Protein AF-A0A4V2XAL0-F1 (afdb_monomer)

Solvent-accessible surface area (backbone atoms only — not comparable to full-atom values): 12072 Å² total; per-residue (Å²): 134,87,76,92,79,89,78,90,81,85,86,88,78,96,70,95,72,74,94,68,74,71,73,75,77,76,73,76,79,73,50,72,45,81,43,85,42,60,54,95,39,36,59,28,39,38,36,44,35,44,43,84,47,49,77,47,65,79,61,52,47,82,42,78,79,51,87,41,35,36,38,34,32,76,30,61,54,70,37,79,38,47,40,36,39,29,42,93,80,74,76,50,76,47,80,45,78,47,78,36,70,56,93,66,85,51,58,59,29,54,55,45,64,51,75,32,38,85,93,54,80,52,68,70,35,44,48,49,70,64,86,70,45,34,21,33,32,21,65,35,72,66,98,42,59,78,75,47,73,71,39,50,58,49,68,51,95,60,73,45,64,36,19,34,38,26,28,35,66,90,71,65,31,39,35,80,52,70,39,27,74,23,46,35,43,74,38,72,86,82,42,85,81,83,78,82,77,84,128

Radius of gyration: 31.73 Å; Cα contacts (8 Å, |Δi|>4): 405; chains: 1; bounding box: 60×57×117 Å

Sequence (199 aa):
MKNYFSLRALLLSVGVFCAGLAPPLKAAPLAIRARLTCFEGNVSIELVIQSRNKIKVDKGSLVTQDDSSFIVRNISASQLITITEITETDTLTSQFTVPVIDPLPITPPIVSSSAICAGSQPAALIALVGQDQTVDWYDSPTKGRMLAAGQLTYIPPKAGRYYAEARNQTLGCLGKSQRSEAVVTINRTLCPIVTIKRR

InterPro domains:
  IPR044023 Ig-like domain CHU_C associated [PF19081] (105-187)

Organism: NCBI:txid2070510

pLDDT: mean 76.67, std 18.5, range [29.06, 96.81]

Structure (mmCIF, N/CA/C/O backbone):
data_AF-A0A4V2XAL0-F1
#
_entry.id   AF-A0A4V2XAL0-F1
#
loop_
_atom_site.group_PDB
_atom_site.id
_atom_site.type_symbol
_atom_site.label_atom_id
_atom_site.label_alt_id
_atom_site.label_comp_id
_atom_site.label_asym_id
_atom_site.label_entity_id
_atom_site.label_seq_id
_atom_site.pdbx_PDB_ins_code
_atom_site.Cartn_x
_atom_site.Cartn_y
_atom_site.Cartn_z
_atom_site.occupancy
_atom_site.B_iso_or_equiv
_atom_site.auth_seq_id
_atom_site.auth_comp_id
_atom_site.auth_asym_id
_atom_site.auth_atom_id
_atom_site.pdbx_PDB_model_num
ATOM 1 N N . MET A 1 1 ? -20.241 -47.118 37.799 1.00 37.12 1 MET A N 1
ATOM 2 C CA . MET A 1 1 ? -19.571 -46.470 38.949 1.00 37.12 1 MET A CA 1
ATOM 3 C C . MET A 1 1 ? -20.220 -45.102 39.096 1.00 37.12 1 MET A C 1
ATOM 5 O O . MET A 1 1 ? -20.068 -44.297 38.195 1.00 37.12 1 MET A O 1
ATOM 9 N N . LYS A 1 2 ? -21.294 -45.028 39.894 1.00 33.00 2 LYS A N 1
ATOM 10 C CA . LYS A 1 2 ? -21.321 -44.493 41.277 1.00 33.00 2 LYS A CA 1
ATOM 11 C C . LYS A 1 2 ? -20.944 -43.001 41.290 1.00 33.00 2 LYS A C 1
ATOM 13 O O . LYS A 1 2 ? -19.849 -42.685 40.866 1.00 33.00 2 LYS A O 1
ATOM 18 N N . ASN A 1 3 ? -21.723 -42.045 41.780 1.00 29.06 3 ASN A N 1
ATOM 19 C CA . ASN A 1 3 ? -22.960 -42.056 42.553 1.00 29.06 3 ASN A CA 1
ATOM 20 C C . ASN A 1 3 ? -23.541 -40.632 42.502 1.00 29.06 3 ASN A C 1
ATOM 22 O O . ASN A 1 3 ? -22.793 -39.659 42.579 1.00 29.06 3 ASN A O 1
ATOM 26 N N . TYR A 1 4 ? -24.868 -40.529 42.458 1.00 34.28 4 TYR A N 1
ATOM 27 C CA . TYR A 1 4 ? -25.596 -39.369 42.967 1.00 34.28 4 TYR A CA 1
ATOM 28 C C . TYR A 1 4 ? -25.320 -39.237 44.471 1.00 34.28 4 TYR A C 1
ATOM 30 O O . TYR A 1 4 ? -25.447 -40.224 45.193 1.00 34.28 4 TYR A O 1
ATOM 38 N N . PHE A 1 5 ? -25.000 -38.037 44.954 1.00 32.75 5 PHE A N 1
ATOM 39 C CA . PHE A 1 5 ? -25.117 -37.712 46.375 1.00 32.75 5 PHE A CA 1
ATOM 40 C C . PHE A 1 5 ? -25.830 -36.371 46.538 1.00 32.75 5 PHE A C 1
ATOM 42 O O . PHE A 1 5 ? -25.265 -35.293 46.381 1.00 32.75 5 PHE A O 1
ATOM 49 N N . SER A 1 6 ? -27.124 -36.492 46.824 1.00 41.06 6 SER A N 1
ATOM 50 C CA . SER A 1 6 ? -27.949 -35.476 47.464 1.00 41.06 6 SER A CA 1
ATOM 51 C C . SER A 1 6 ? -27.515 -35.350 48.922 1.00 41.06 6 SER A C 1
ATOM 53 O O . SER A 1 6 ? -27.505 -36.358 49.625 1.00 41.06 6 SER A O 1
ATOM 55 N N . LEU A 1 7 ? -27.267 -34.132 49.403 1.00 29.70 7 LEU A N 1
ATOM 56 C CA . LEU A 1 7 ? -27.331 -33.834 50.832 1.00 29.70 7 LEU A CA 1
ATOM 57 C C . LEU A 1 7 ? -28.043 -32.490 51.051 1.00 29.70 7 LEU A C 1
ATOM 59 O O . LEU A 1 7 ? -27.481 -31.419 50.842 1.00 29.70 7 LEU A O 1
ATOM 63 N N . ARG A 1 8 ? -29.304 -32.568 51.492 1.00 39.66 8 ARG A N 1
ATOM 64 C CA . ARG A 1 8 ? -29.938 -31.525 52.305 1.00 39.66 8 ARG A CA 1
ATOM 65 C C . ARG A 1 8 ? -29.448 -31.721 53.740 1.00 39.66 8 ARG A C 1
ATOM 67 O O . ARG A 1 8 ? -29.663 -32.793 54.298 1.00 39.66 8 ARG A O 1
ATOM 74 N N . ALA A 1 9 ? -28.851 -30.692 54.333 1.00 33.69 9 ALA A N 1
ATOM 75 C CA . ALA A 1 9 ? -28.655 -30.590 55.775 1.00 33.69 9 ALA A CA 1
ATOM 76 C C . ALA A 1 9 ? -29.457 -29.391 56.303 1.00 33.69 9 ALA A C 1
ATOM 78 O O . ALA A 1 9 ? -29.474 -28.317 55.701 1.00 33.69 9 ALA A O 1
ATOM 79 N N . LEU A 1 10 ? -30.184 -29.649 57.386 1.00 34.25 10 LEU A N 1
ATOM 80 C CA . LEU A 1 10 ? -31.155 -28.795 58.058 1.00 34.25 10 LEU A CA 1
ATOM 81 C C . LEU A 1 10 ? -30.461 -27.784 59.000 1.00 34.25 10 LEU A C 1
ATOM 83 O O . LEU A 1 10 ? -29.619 -28.178 59.793 1.00 34.25 10 LEU A O 1
ATOM 87 N N . LEU A 1 11 ? -30.886 -26.520 58.902 1.00 34.50 11 LEU A N 1
ATOM 88 C CA . LEU A 1 11 ? -31.167 -25.507 59.941 1.00 34.50 11 LEU A CA 1
ATOM 89 C C . LEU A 1 11 ? -30.271 -25.284 61.195 1.00 34.50 11 LEU A C 1
ATOM 91 O O . LEU A 1 11 ? -30.077 -26.160 62.026 1.00 34.50 11 LEU A O 1
ATOM 95 N N . LEU A 1 12 ? -30.027 -23.974 61.399 1.00 32.75 12 LEU A N 1
ATOM 96 C CA . LEU A 1 12 ? -29.939 -23.185 62.648 1.00 32.75 12 LEU A CA 1
ATOM 97 C C . LEU A 1 12 ? -28.614 -23.139 63.432 1.00 32.75 12 LEU A C 1
ATOM 99 O O . LEU A 1 12 ? -28.374 -23.911 64.352 1.00 32.75 12 LEU A O 1
ATOM 103 N N . SER A 1 13 ? -27.875 -22.045 63.224 1.00 35.59 13 SER A N 1
ATOM 104 C CA . SER A 1 13 ? -27.234 -21.318 64.326 1.00 35.59 13 SER A CA 1
ATOM 105 C C . SER A 1 13 ? -27.263 -19.819 64.034 1.00 35.59 13 SER A C 1
ATOM 107 O O . SER A 1 13 ? -26.730 -19.359 63.024 1.00 35.59 13 SER A O 1
ATOM 109 N N . VAL A 1 14 ? -27.920 -19.069 64.915 1.00 43.19 14 VAL A N 1
ATOM 110 C CA . VAL A 1 14 ? -27.938 -17.606 64.939 1.00 43.19 14 VAL A CA 1
ATOM 111 C C . VAL A 1 14 ? -26.504 -17.112 65.121 1.00 43.19 14 VAL A C 1
ATOM 113 O O . VAL A 1 14 ? -25.902 -17.317 66.170 1.00 43.19 14 VAL A O 1
ATOM 116 N N . GLY A 1 15 ? -25.962 -16.478 64.086 1.00 36.59 15 GLY A N 1
ATOM 117 C CA . GLY A 1 15 ? -24.674 -15.798 64.109 1.00 36.59 15 GLY A CA 1
ATOM 118 C C . GLY A 1 15 ? -24.823 -14.459 63.409 1.00 36.59 15 GLY A C 1
ATOM 119 O O . GLY A 1 15 ? -24.798 -14.382 62.186 1.00 36.59 15 GLY A O 1
ATOM 120 N N . VAL A 1 16 ? -25.026 -13.403 64.193 1.00 45.78 16 VAL A N 1
ATOM 121 C CA . VAL A 1 16 ? -24.875 -12.022 63.734 1.00 45.78 16 VAL A CA 1
ATOM 122 C C . VAL A 1 16 ? -23.411 -11.843 63.351 1.00 45.78 16 VAL A C 1
ATOM 124 O O 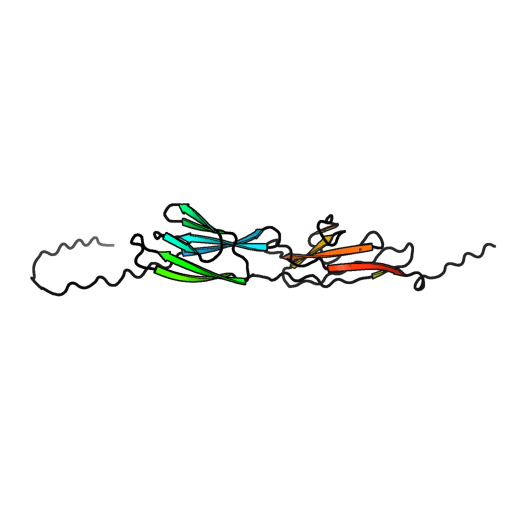. VAL A 1 16 ? -22.563 -11.804 64.233 1.00 45.78 16 VAL A O 1
ATOM 127 N N . PHE A 1 17 ? -23.102 -11.749 62.060 1.00 35.81 17 PHE A N 1
ATOM 128 C CA . PHE A 1 17 ? -21.806 -11.262 61.598 1.00 35.81 17 PHE A CA 1
ATOM 129 C C . PHE A 1 17 ? -21.966 -10.552 60.255 1.00 35.81 17 PHE A C 1
ATOM 131 O O . PHE A 1 17 ? -22.363 -11.156 59.267 1.00 35.81 17 PHE A O 1
ATOM 138 N N . CYS A 1 18 ? -21.675 -9.251 60.306 1.00 30.12 18 CYS A N 1
ATOM 139 C CA . CYS A 1 18 ? -21.386 -8.292 59.246 1.00 30.12 18 CYS A CA 1
ATOM 140 C C . CYS A 1 18 ? -22.158 -8.381 57.921 1.00 30.12 18 CYS A C 1
ATOM 142 O O . CYS A 1 18 ? -22.062 -9.340 57.163 1.00 30.12 18 CYS A O 1
ATOM 144 N N . ALA A 1 19 ? -22.754 -7.241 57.559 1.00 39.06 19 ALA A N 1
ATOM 145 C CA . ALA A 1 19 ? -22.875 -6.797 56.177 1.00 39.06 19 ALA A CA 1
ATOM 146 C C . ALA A 1 19 ? -21.482 -6.808 55.513 1.00 39.06 19 ALA A C 1
ATOM 148 O O . ALA A 1 19 ? -20.771 -5.807 55.467 1.00 39.06 19 ALA A O 1
ATOM 149 N N . GLY A 1 20 ? -21.055 -7.987 55.068 1.00 34.25 20 GLY A N 1
ATOM 150 C CA . GLY A 1 20 ? -19.927 -8.168 54.184 1.00 34.25 20 GLY A CA 1
ATOM 151 C C . GLY A 1 20 ? -20.373 -7.670 52.829 1.00 34.25 20 GLY A C 1
ATOM 152 O O . GLY A 1 20 ? -21.129 -8.349 52.137 1.00 34.25 20 GLY A O 1
ATOM 153 N N . LEU A 1 21 ? -19.936 -6.458 52.491 1.00 36.69 21 LEU A N 1
ATOM 154 C CA . LEU A 1 21 ? -19.812 -5.997 51.118 1.00 36.69 21 LEU A CA 1
ATOM 155 C C . LEU A 1 21 ? -19.389 -7.196 50.271 1.00 36.69 21 LEU A C 1
ATOM 157 O O . LEU A 1 21 ? -18.290 -7.726 50.460 1.00 36.69 21 LEU A O 1
ATOM 161 N N . ALA A 1 22 ? -20.279 -7.657 49.390 1.00 37.25 22 ALA A N 1
ATOM 162 C CA . ALA A 1 22 ? -19.873 -8.582 48.351 1.00 37.25 22 ALA A CA 1
ATOM 163 C C . ALA A 1 22 ? -18.625 -7.959 47.706 1.00 37.25 22 ALA A C 1
ATOM 165 O O . ALA A 1 22 ? -18.673 -6.771 47.359 1.00 37.25 22 ALA A O 1
ATOM 166 N N . PRO A 1 23 ? -17.494 -8.686 47.619 1.00 41.97 23 PRO A N 1
ATOM 167 C CA . PRO A 1 23 ? -16.333 -8.167 46.915 1.00 41.97 23 PRO A CA 1
ATOM 168 C C . PRO A 1 23 ? -16.821 -7.709 45.538 1.00 41.97 23 PRO A C 1
ATOM 170 O O . PRO A 1 23 ? -17.654 -8.415 44.954 1.00 41.97 23 PRO A O 1
ATOM 173 N N . PRO A 1 24 ? -16.391 -6.530 45.043 1.00 44.78 24 PRO A N 1
ATOM 174 C CA . PRO A 1 24 ? -16.861 -6.032 43.760 1.00 44.78 24 PRO A CA 1
ATOM 175 C C . PRO A 1 24 ? -16.675 -7.164 42.761 1.00 44.78 24 PRO A C 1
ATOM 177 O O . PRO A 1 24 ? -15.571 -7.709 42.667 1.00 44.78 24 PRO A O 1
ATOM 180 N N . LEU A 1 25 ? -17.780 -7.578 42.123 1.00 37.75 25 LEU A N 1
ATOM 181 C CA . LEU A 1 25 ? -17.780 -8.559 41.045 1.00 37.75 25 LEU A CA 1
ATOM 182 C C . LEU A 1 25 ? -16.584 -8.220 40.172 1.00 37.75 25 LEU A C 1
ATOM 184 O O . LEU A 1 25 ? -16.568 -7.170 39.532 1.00 37.75 25 LEU A O 1
ATOM 188 N N . LYS A 1 26 ? -15.544 -9.053 40.241 1.00 38.94 26 LYS A N 1
ATOM 189 C CA . LYS A 1 26 ? -14.340 -8.858 39.451 1.00 38.94 26 LYS A CA 1
ATOM 190 C C . LYS A 1 26 ? -14.824 -8.862 38.010 1.00 38.94 26 LYS A C 1
ATOM 192 O O . LYS A 1 26 ? -15.289 -9.901 37.542 1.00 38.94 26 LYS A O 1
ATOM 197 N N . ALA A 1 27 ? -14.838 -7.681 37.389 1.00 46.25 27 ALA A N 1
ATOM 198 C CA . ALA A 1 27 ? -15.409 -7.487 36.068 1.00 46.25 27 ALA A CA 1
ATOM 199 C C . ALA A 1 27 ? -14.804 -8.543 35.142 1.00 46.25 27 ALA A C 1
ATOM 201 O O . ALA A 1 27 ? -13.582 -8.724 35.113 1.00 46.25 27 ALA A O 1
ATOM 202 N N . ALA A 1 28 ? -15.666 -9.312 34.473 1.00 49.06 28 ALA A N 1
ATOM 203 C CA . ALA A 1 28 ? -15.207 -10.264 33.476 1.00 49.06 28 ALA A CA 1
ATOM 204 C C . ALA A 1 28 ? -14.368 -9.489 32.447 1.00 49.06 28 ALA A C 1
ATOM 206 O O . ALA A 1 28 ? -14.765 -8.385 32.072 1.00 49.06 28 ALA A O 1
ATOM 207 N N . PRO A 1 29 ? -13.202 -10.007 32.025 1.00 55.34 29 PRO A N 1
ATOM 208 C CA . PRO A 1 29 ? -12.373 -9.293 31.069 1.00 55.34 29 PRO A CA 1
ATOM 209 C C . PRO A 1 29 ? -13.173 -9.070 29.783 1.00 55.34 29 PRO A C 1
ATOM 211 O O . PRO A 1 29 ? -13.751 -10.016 29.244 1.00 55.34 29 PRO A O 1
ATOM 214 N N . LEU A 1 30 ? -13.214 -7.821 29.311 1.00 67.94 30 LEU A N 1
ATOM 215 C CA . LEU A 1 30 ? -13.811 -7.465 28.027 1.00 67.94 30 LEU A CA 1
ATOM 216 C C . LEU A 1 30 ? -13.231 -8.359 26.928 1.00 67.94 30 LEU A C 1
ATOM 218 O O . LEU A 1 30 ? -12.013 -8.404 26.732 1.00 67.94 30 LEU A O 1
ATOM 222 N N . ALA A 1 31 ? -14.095 -9.053 26.190 1.00 77.00 31 ALA A N 1
ATOM 223 C CA . ALA A 1 31 ? -13.663 -9.785 25.011 1.00 77.00 31 ALA A CA 1
ATOM 224 C C . ALA A 1 31 ? -13.565 -8.796 23.844 1.00 77.00 31 ALA A C 1
ATOM 226 O O . ALA A 1 31 ? -14.576 -8.339 23.308 1.00 77.00 31 ALA A O 1
ATOM 227 N N . ILE A 1 32 ? -12.331 -8.443 23.481 1.00 80.38 32 ILE A N 1
ATOM 228 C CA . ILE A 1 32 ? -12.025 -7.521 22.385 1.00 80.38 32 ILE A CA 1
ATOM 229 C C . ILE A 1 32 ? -11.361 -8.316 21.267 1.00 80.38 32 ILE A C 1
ATOM 231 O O . ILE A 1 32 ? -10.324 -8.949 21.465 1.00 80.38 32 ILE A O 1
ATOM 235 N N . ARG A 1 33 ? -11.941 -8.260 20.070 1.00 80.06 33 ARG A N 1
ATOM 236 C CA . ARG A 1 33 ? -11.357 -8.833 18.859 1.00 80.06 33 ARG A CA 1
ATOM 237 C C . ARG A 1 33 ? -11.090 -7.729 17.850 1.00 80.06 33 ARG A C 1
ATOM 239 O O . ARG A 1 33 ? -12.001 -7.000 17.482 1.00 80.06 33 ARG A O 1
ATOM 246 N N . ALA A 1 34 ? -9.860 -7.652 17.358 1.00 76.19 34 ALA A N 1
ATOM 247 C CA . ALA A 1 34 ? -9.495 -6.731 16.291 1.00 76.19 34 ALA A CA 1
ATOM 248 C C . ALA A 1 34 ? -9.556 -7.415 14.921 1.00 76.19 34 ALA A C 1
ATOM 250 O O . ALA A 1 34 ? -9.159 -8.574 14.764 1.00 76.19 34 ALA A O 1
ATOM 251 N N . ARG A 1 35 ? -10.031 -6.678 13.920 1.00 76.06 35 ARG A N 1
ATOM 252 C CA . ARG A 1 35 ? -9.896 -6.997 12.501 1.00 76.06 35 ARG A CA 1
ATOM 253 C C . ARG A 1 35 ? -9.191 -5.840 11.811 1.00 76.06 35 ARG A C 1
ATOM 255 O O . ARG A 1 35 ? -9.572 -4.686 11.979 1.00 76.06 35 ARG A O 1
ATOM 262 N N . LEU A 1 36 ? -8.160 -6.162 11.043 1.00 73.75 36 LEU A N 1
ATOM 263 C CA . LEU A 1 36 ? -7.463 -5.202 10.195 1.00 73.75 36 LEU A CA 1
ATOM 264 C C . LEU A 1 36 ? -8.148 -5.175 8.831 1.00 73.75 36 LEU A C 1
ATOM 266 O O . LEU A 1 36 ? -8.420 -6.224 8.249 1.00 73.75 36 LEU A O 1
ATOM 270 N N . THR A 1 37 ? -8.424 -3.979 8.331 1.00 71.75 37 THR A N 1
ATOM 271 C CA . THR A 1 37 ? -9.008 -3.749 7.008 1.00 71.75 37 THR A CA 1
ATOM 272 C C . THR A 1 37 ? -8.244 -2.645 6.292 1.00 71.75 37 THR A C 1
ATOM 274 O O . THR A 1 37 ? -7.655 -1.775 6.927 1.00 71.75 37 THR A O 1
ATOM 277 N N . CYS A 1 38 ? -8.237 -2.678 4.964 1.00 69.94 38 CYS A N 1
ATOM 278 C CA . CYS A 1 38 ? -7.670 -1.614 4.143 1.00 69.94 38 CYS A CA 1
ATOM 279 C C . CYS A 1 38 ? -8.810 -0.790 3.556 1.00 69.94 38 CYS A C 1
ATOM 281 O O . CYS A 1 38 ? -9.622 -1.322 2.801 1.00 69.94 38 CYS A O 1
ATOM 283 N N . PHE A 1 39 ? -8.860 0.500 3.874 1.00 65.44 39 PHE A N 1
ATOM 284 C CA . PHE A 1 39 ? -9.819 1.436 3.300 1.00 65.44 39 PHE A CA 1
ATOM 285 C C . PHE A 1 39 ? -9.064 2.628 2.710 1.00 65.44 39 PHE A C 1
ATOM 287 O O . PHE A 1 39 ? -8.340 3.318 3.422 1.00 65.44 39 PHE A O 1
ATOM 294 N N . GLU A 1 40 ? -9.180 2.833 1.395 1.00 61.22 40 GLU A N 1
ATOM 295 C CA . GLU A 1 40 ? -8.522 3.935 0.665 1.00 61.22 40 GLU A C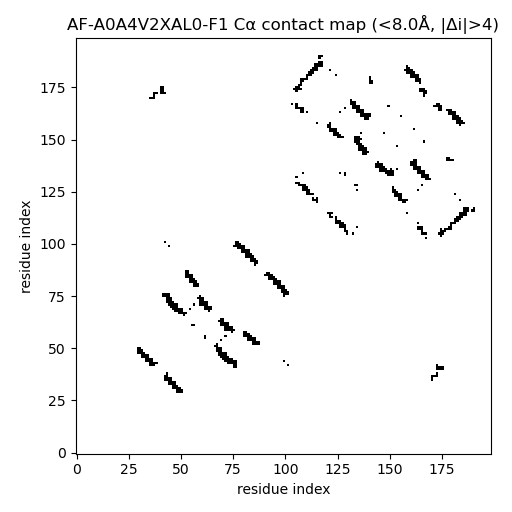A 1
ATOM 296 C C . GLU A 1 40 ? -6.999 4.047 0.903 1.00 61.22 40 GLU A C 1
ATOM 298 O O . GLU A 1 40 ? -6.461 5.137 1.078 1.00 61.22 40 GLU A O 1
ATOM 303 N N . GLY A 1 41 ? -6.283 2.917 0.958 1.00 59.25 41 GLY A N 1
ATOM 304 C CA . GLY A 1 41 ? -4.833 2.919 1.226 1.00 59.25 41 GLY A CA 1
ATOM 305 C C . GLY A 1 41 ? -4.465 3.206 2.688 1.00 59.25 41 GLY A C 1
ATOM 306 O O . GLY A 1 41 ? -3.296 3.370 3.024 1.00 59.25 41 GLY A O 1
ATOM 307 N N . ASN A 1 42 ? -5.450 3.241 3.588 1.00 61.31 42 ASN A N 1
ATOM 308 C CA . ASN A 1 42 ? -5.233 3.313 5.024 1.00 61.31 42 ASN A CA 1
ATOM 309 C C . ASN A 1 42 ? -5.589 1.978 5.678 1.00 61.31 42 ASN A C 1
ATOM 311 O O . ASN A 1 42 ? -6.661 1.422 5.438 1.00 61.31 42 ASN A O 1
ATOM 315 N N . VAL A 1 43 ? -4.715 1.495 6.56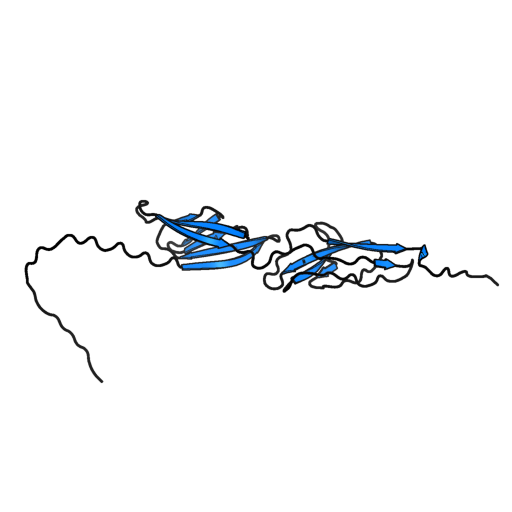0 1.00 69.00 43 VAL A N 1
ATOM 316 C CA . VAL A 1 43 ? -5.082 0.444 7.510 1.00 69.00 43 VAL A CA 1
ATOM 317 C C . VAL A 1 43 ? -6.114 1.040 8.471 1.00 69.00 43 VAL A C 1
ATOM 319 O O . VAL A 1 43 ? -5.809 1.964 9.229 1.00 69.00 43 VAL A O 1
ATOM 322 N N . SER A 1 44 ? -7.342 0.534 8.405 1.00 71.88 44 SER A N 1
ATOM 323 C CA . SER A 1 44 ? -8.411 0.801 9.357 1.00 71.88 44 SER A CA 1
ATOM 324 C C . SER A 1 44 ? -8.633 -0.432 10.220 1.00 71.88 44 SER A C 1
ATOM 326 O O . SER A 1 44 ? -8.717 -1.554 9.714 1.00 71.88 44 SER A O 1
ATOM 328 N N . ILE A 1 45 ? -8.722 -0.236 11.531 1.00 74.56 45 ILE A N 1
ATOM 329 C CA . ILE A 1 45 ? -9.055 -1.319 12.455 1.00 74.56 45 ILE A CA 1
ATOM 330 C C . ILE A 1 45 ? -10.546 -1.272 12.769 1.00 74.56 45 ILE A C 1
ATOM 332 O O . ILE A 1 45 ? -11.100 -0.214 13.064 1.00 74.56 45 ILE A O 1
ATOM 336 N N . GLU A 1 46 ? -11.169 -2.444 12.716 1.00 79.75 46 GLU A N 1
ATOM 337 C CA . GLU A 1 46 ? -12.488 -2.702 13.269 1.00 79.75 46 GLU A CA 1
ATOM 338 C C . GLU A 1 46 ? -12.317 -3.490 14.572 1.00 79.75 46 GLU A C 1
ATOM 340 O O . GLU A 1 46 ? -11.773 -4.598 14.576 1.00 79.75 46 GLU A O 1
ATOM 345 N N . LEU A 1 47 ? -12.747 -2.915 15.694 1.00 85.06 47 LEU A N 1
ATOM 346 C CA . LEU A 1 47 ? -12.772 -3.609 16.981 1.00 85.06 47 LEU A CA 1
ATOM 347 C C . LEU A 1 47 ? -14.180 -4.119 17.248 1.00 85.06 47 LEU A C 1
ATOM 349 O O . LEU A 1 47 ? -15.115 -3.329 17.271 1.00 85.06 47 LEU A O 1
ATOM 353 N N . VAL A 1 48 ? -14.317 -5.417 17.492 1.00 86.69 48 VAL A N 1
ATOM 354 C CA . VAL A 1 48 ? -15.542 -6.030 18.005 1.00 86.69 48 VAL A CA 1
ATOM 355 C C . VAL A 1 48 ? -15.362 -6.225 19.502 1.00 86.69 48 VAL A C 1
ATOM 357 O O . VAL A 1 48 ? -14.474 -6.962 19.936 1.00 86.69 48 VAL A O 1
ATOM 360 N N . ILE A 1 49 ? -16.189 -5.545 20.282 1.00 86.81 49 ILE A N 1
ATOM 361 C CA . ILE A 1 49 ? -16.183 -5.564 21.740 1.00 86.81 49 ILE A CA 1
ATOM 362 C C . ILE A 1 49 ? -17.448 -6.285 22.188 1.00 86.81 49 ILE A C 1
ATOM 364 O O . ILE A 1 49 ? -18.545 -5.937 21.751 1.00 86.81 49 ILE A O 1
ATOM 368 N N . GLN A 1 50 ? -17.299 -7.275 23.062 1.00 87.81 50 GLN A N 1
ATOM 369 C CA . GLN A 1 50 ? -18.428 -7.913 23.728 1.00 87.81 50 GLN A CA 1
ATOM 370 C C . GLN A 1 50 ? -18.485 -7.471 25.190 1.00 87.81 50 GLN A C 1
ATOM 372 O O . GLN A 1 50 ? -17.556 -7.732 25.959 1.00 87.81 50 GLN A O 1
ATOM 377 N N . SER A 1 51 ? -19.569 -6.794 25.564 1.00 83.56 51 SER A N 1
ATOM 378 C CA . SER A 1 51 ? -19.841 -6.346 26.932 1.00 83.56 51 SER A CA 1
ATOM 379 C C . SER A 1 51 ? -21.341 -6.203 27.162 1.00 83.56 51 SER A C 1
ATOM 381 O O . SER A 1 51 ? -22.066 -5.878 26.238 1.00 83.56 51 SER A O 1
ATOM 383 N N . ARG A 1 52 ? -21.803 -6.400 28.401 1.00 81.31 52 ARG A N 1
ATOM 384 C CA . ARG A 1 52 ? -23.181 -6.067 28.820 1.00 81.31 52 ARG A CA 1
ATOM 385 C C . ARG A 1 52 ? -23.345 -4.612 29.271 1.00 81.31 52 ARG A C 1
ATOM 387 O O . ARG A 1 52 ? -24.447 -4.187 29.583 1.00 81.31 52 ARG A O 1
ATOM 394 N N . ASN A 1 53 ? -22.247 -3.877 29.374 1.00 82.50 53 ASN A N 1
ATOM 395 C CA . ASN A 1 53 ? -22.214 -2.502 29.845 1.00 82.50 53 ASN A CA 1
ATOM 396 C C . ASN A 1 53 ? -22.144 -1.537 28.657 1.00 82.50 53 ASN A C 1
ATOM 398 O O . ASN A 1 53 ? -21.779 -1.912 27.541 1.00 82.50 53 ASN A O 1
ATOM 402 N N . LYS A 1 54 ? -22.449 -0.260 28.901 1.00 84.69 54 LYS A N 1
ATOM 403 C CA . LYS A 1 54 ? -22.313 0.776 27.875 1.00 84.69 54 LYS A CA 1
ATOM 404 C C . LYS A 1 54 ? -20.839 1.009 27.569 1.00 84.69 54 LYS A C 1
ATOM 406 O O . LYS A 1 54 ? -20.008 1.058 28.472 1.00 84.69 54 LYS A O 1
ATOM 411 N N . ILE A 1 55 ? -20.525 1.225 26.297 1.00 88.25 55 ILE A N 1
ATOM 412 C CA . ILE A 1 55 ? -19.166 1.514 25.842 1.00 88.25 55 ILE A CA 1
ATOM 413 C C . ILE A 1 55 ? -19.072 2.972 25.384 1.00 88.25 55 ILE A C 1
ATOM 415 O O . ILE A 1 55 ? -19.936 3.471 24.667 1.00 88.25 55 ILE A O 1
ATOM 419 N N . LYS A 1 56 ? -17.995 3.653 25.777 1.00 87.75 56 LYS A N 1
ATOM 420 C CA . LYS A 1 56 ? -17.513 4.896 25.167 1.00 87.75 56 LYS A CA 1
ATOM 421 C C . LYS A 1 56 ? -16.107 4.677 24.631 1.00 87.75 56 L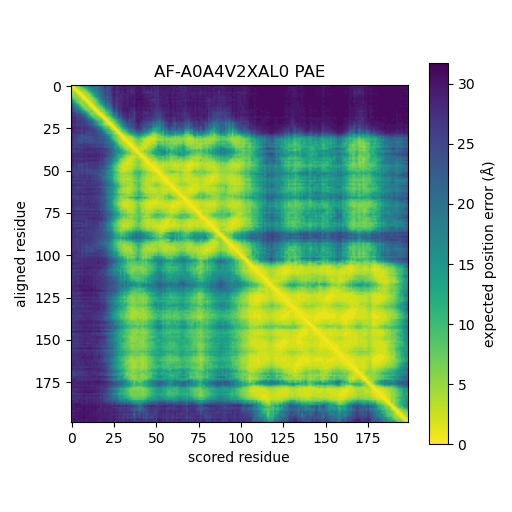YS A C 1
ATOM 423 O O . LYS A 1 56 ? -15.320 3.932 25.209 1.00 87.75 56 LYS A O 1
ATOM 428 N N . VAL A 1 57 ? -15.791 5.353 23.537 1.00 89.56 57 VAL A N 1
ATOM 429 C CA . VAL A 1 57 ? -14.463 5.334 22.920 1.00 89.56 57 VAL A CA 1
ATOM 430 C C . VAL A 1 57 ? -13.991 6.761 22.709 1.00 89.56 57 VAL A C 1
ATOM 432 O O . VAL A 1 57 ? -14.795 7.643 22.410 1.00 89.56 57 VAL A O 1
ATOM 435 N N . ASP A 1 58 ? -12.696 6.992 22.892 1.00 89.94 58 ASP A N 1
ATOM 436 C CA . ASP A 1 58 ? -12.051 8.284 22.637 1.00 89.94 58 ASP A CA 1
ATOM 437 C C . ASP A 1 58 ? -11.767 8.521 21.144 1.00 89.94 58 ASP A C 1
ATOM 439 O O . ASP A 1 58 ? -11.642 9.666 20.707 1.00 89.94 58 ASP A O 1
ATOM 443 N N . LYS A 1 59 ? -11.656 7.443 20.358 1.00 86.06 59 LYS A N 1
ATOM 444 C CA . LYS A 1 59 ? -11.306 7.458 18.935 1.00 86.06 59 LYS A CA 1
ATOM 445 C C . LYS A 1 59 ? -12.154 6.487 18.128 1.00 86.06 59 LYS A C 1
ATOM 447 O O . LYS A 1 59 ? -12.599 5.453 18.623 1.00 86.06 59 LYS A O 1
ATOM 452 N N . GLY A 1 60 ? -12.290 6.797 16.842 1.00 85.06 60 GLY A N 1
ATOM 453 C CA . GLY A 1 60 ? -13.114 6.028 15.918 1.00 85.06 60 GLY A CA 1
ATOM 454 C C . GLY A 1 60 ? -14.604 6.319 16.087 1.00 85.06 60 GLY A C 1
ATOM 455 O O . GLY A 1 60 ? -15.012 7.253 16.774 1.00 85.06 60 GLY A O 1
ATOM 456 N N . SER A 1 61 ? -15.422 5.523 15.410 1.00 87.94 61 SER A N 1
ATOM 457 C CA . SER A 1 61 ? -16.879 5.606 15.456 1.00 87.94 61 SER A CA 1
ATOM 458 C C . SER A 1 61 ? -17.435 4.335 16.080 1.00 87.94 61 SER A C 1
ATOM 460 O O . SER A 1 61 ? -17.175 3.240 15.581 1.00 87.94 61 SER A O 1
ATOM 462 N N . LEU A 1 62 ? -18.167 4.487 17.182 1.00 90.44 62 LEU A N 1
ATOM 463 C CA . LEU A 1 62 ? -18.849 3.395 17.864 1.00 90.44 62 LEU A CA 1
ATOM 464 C C . LEU A 1 62 ? -20.198 3.119 17.197 1.00 90.44 62 LEU A C 1
ATOM 466 O O . LEU A 1 62 ? -21.018 4.021 17.039 1.00 90.44 62 LEU A O 1
ATOM 470 N N . VAL A 1 63 ? -20.434 1.858 16.868 1.00 90.00 63 VAL A N 1
ATOM 471 C CA . VAL A 1 63 ? -21.691 1.330 16.349 1.00 90.00 63 VAL A CA 1
ATOM 472 C C . VAL A 1 63 ? -22.139 0.211 17.280 1.00 90.00 63 VAL A C 1
ATOM 474 O O . VAL A 1 63 ? -21.411 -0.754 17.497 1.00 90.00 63 VAL A O 1
ATOM 477 N N . THR A 1 64 ? -23.334 0.331 17.842 1.00 87.75 64 THR A N 1
ATOM 478 C CA . THR A 1 64 ? -23.978 -0.735 18.617 1.00 87.75 64 THR A CA 1
ATOM 479 C C . THR A 1 64 ? -24.611 -1.724 17.644 1.00 87.75 64 THR A C 1
ATOM 481 O O . THR A 1 64 ? -25.490 -1.333 16.876 1.00 87.75 64 THR A O 1
ATOM 484 N N . GLN A 1 65 ? -24.151 -2.974 17.634 1.00 86.50 65 GLN A N 1
ATOM 485 C CA . GLN A 1 65 ? -24.720 -4.015 16.775 1.00 86.50 65 GLN A CA 1
ATOM 486 C C . GLN A 1 65 ? -25.905 -4.703 17.459 1.00 86.50 65 GLN A C 1
ATOM 488 O O . GLN A 1 65 ? -26.941 -4.913 16.833 1.00 86.50 65 GLN A O 1
ATOM 493 N N . ASP A 1 66 ? -25.741 -5.026 18.738 1.00 84.12 66 ASP A N 1
ATOM 494 C CA . ASP A 1 66 ? -26.768 -5.588 19.610 1.00 84.12 66 ASP A CA 1
ATOM 495 C C . ASP A 1 66 ? -26.517 -5.147 21.064 1.00 84.12 66 ASP A C 1
ATOM 497 O O . ASP A 1 66 ? -25.575 -4.399 21.335 1.00 84.12 66 ASP A O 1
ATOM 501 N N . ASP A 1 67 ? -27.352 -5.610 21.997 1.00 81.38 67 ASP A N 1
ATOM 502 C CA . ASP A 1 67 ? -27.280 -5.260 23.425 1.00 81.38 67 ASP A CA 1
ATOM 503 C C . ASP A 1 67 ? -25.956 -5.666 24.098 1.00 81.38 67 ASP A C 1
ATOM 505 O O . ASP A 1 67 ? -25.649 -5.209 25.199 1.00 81.38 67 ASP A O 1
ATOM 509 N N . SER A 1 68 ? -25.176 -6.541 23.458 1.00 83.56 68 SER A N 1
ATOM 510 C CA . SER A 1 68 ? -23.934 -7.097 23.988 1.00 83.56 68 SER A CA 1
ATOM 511 C C . SER A 1 68 ? -22.709 -6.909 23.087 1.00 83.56 68 SER A C 1
ATOM 513 O O . SER A 1 68 ? -21.600 -7.282 23.477 1.00 83.56 68 SER A O 1
ATOM 515 N N . SER A 1 69 ? -22.887 -6.363 21.882 1.00 86.31 69 SER A N 1
ATOM 516 C CA . SER A 1 69 ? -21.871 -6.291 20.838 1.00 86.31 69 SER A CA 1
ATOM 517 C C . SER A 1 69 ? -21.747 -4.882 20.279 1.00 86.31 69 SER A C 1
ATOM 519 O O . SER A 1 69 ? -22.687 -4.290 19.742 1.00 86.31 69 SER A O 1
ATOM 521 N N . PHE A 1 70 ? -20.528 -4.364 20.368 1.00 88.25 70 PHE A N 1
ATOM 522 C CA . PHE A 1 70 ? -20.160 -3.037 19.916 1.00 88.25 70 PHE A CA 1
ATOM 523 C C . PHE A 1 70 ? -19.047 -3.141 18.885 1.00 88.25 70 PHE A C 1
ATOM 525 O O . PHE A 1 70 ? -18.086 -3.891 19.056 1.00 88.25 70 PHE A O 1
ATOM 532 N N . ILE A 1 71 ? -19.154 -2.349 17.828 1.00 87.94 71 ILE A N 1
ATOM 533 C CA . ILE A 1 71 ? -18.159 -2.255 16.773 1.00 87.94 71 ILE A CA 1
ATOM 534 C C . ILE A 1 71 ? -17.564 -0.852 16.792 1.00 87.94 71 ILE A C 1
ATOM 536 O O . ILE A 1 71 ? -18.289 0.134 16.704 1.00 87.94 71 ILE A O 1
ATOM 540 N N . VAL A 1 72 ? -16.240 -0.747 16.853 1.00 88.94 72 VAL A N 1
ATOM 541 C CA . VAL A 1 72 ? -15.524 0.522 16.674 1.00 88.94 72 VAL A CA 1
ATOM 542 C C . VAL A 1 72 ? -14.871 0.519 15.303 1.00 88.94 72 VAL A C 1
ATOM 544 O O . VAL A 1 72 ? -14.091 -0.381 14.999 1.00 88.94 72 VAL A O 1
ATOM 547 N N . ARG A 1 73 ? -15.188 1.517 14.477 1.00 86.00 73 ARG A N 1
ATOM 548 C CA . ARG A 1 73 ? -14.687 1.670 13.102 1.00 86.00 73 ARG A CA 1
ATOM 549 C C . ARG A 1 73 ? -13.854 2.931 12.938 1.00 86.00 73 ARG A C 1
ATOM 551 O O . ARG A 1 73 ? -13.849 3.800 13.808 1.00 86.00 73 ARG A O 1
ATOM 558 N N . ASN A 1 74 ? -13.214 3.063 11.776 1.00 79.31 74 ASN A N 1
ATOM 559 C CA . ASN A 1 74 ? -12.478 4.262 11.360 1.00 79.31 74 ASN A CA 1
ATOM 560 C C . ASN A 1 74 ? -11.342 4.635 12.316 1.00 79.31 74 ASN A C 1
ATOM 562 O O . ASN A 1 74 ? -11.057 5.810 12.546 1.00 79.31 74 ASN A O 1
ATOM 566 N N . ILE A 1 75 ? -10.683 3.623 12.875 1.00 81.81 75 ILE A N 1
ATOM 567 C CA . ILE A 1 75 ? -9.517 3.838 13.716 1.00 81.81 75 ILE A CA 1
ATOM 568 C C . ILE A 1 75 ? -8.272 3.878 12.835 1.00 81.81 75 ILE A C 1
ATOM 570 O O . ILE A 1 75 ? -8.053 2.973 12.028 1.00 81.81 75 ILE A O 1
ATOM 574 N N . SER A 1 76 ? -7.458 4.918 13.005 1.00 76.69 76 SER A N 1
ATOM 575 C CA . SER A 1 76 ? -6.175 5.047 12.315 1.00 76.69 76 SER A CA 1
ATOM 576 C C . SER A 1 76 ? -5.101 4.186 12.976 1.00 76.69 76 SER A C 1
ATOM 578 O O . SER A 1 76 ? -4.998 4.165 14.202 1.00 76.69 76 SER A O 1
ATOM 580 N N . ALA A 1 77 ? -4.278 3.525 12.156 1.00 73.00 77 ALA A N 1
ATOM 581 C CA . ALA A 1 77 ? -3.087 2.799 12.595 1.00 73.00 77 ALA A CA 1
ATOM 582 C C . ALA A 1 77 ? -2.122 3.678 13.425 1.00 73.00 77 ALA A C 1
ATOM 584 O O . ALA A 1 77 ? -2.096 4.902 13.273 1.00 73.00 77 ALA A O 1
ATOM 585 N N . SER A 1 78 ? -1.318 3.050 14.286 1.00 73.31 78 SER A N 1
ATOM 586 C CA . SER A 1 78 ? -0.315 3.694 15.157 1.00 73.31 78 SER A CA 1
ATOM 587 C C . SER A 1 78 ? -0.886 4.642 16.221 1.00 73.31 78 SER A C 1
ATOM 589 O O . SER A 1 78 ? -0.270 5.649 16.570 1.00 73.31 78 SER A O 1
ATOM 591 N N . GLN A 1 79 ? -2.066 4.329 16.762 1.00 77.31 79 GLN A N 1
ATOM 592 C CA . GLN A 1 79 ? -2.708 5.099 17.831 1.00 77.31 79 GLN A CA 1
ATOM 593 C C . GLN A 1 79 ? -3.054 4.222 19.040 1.00 77.31 79 GLN A C 1
ATOM 595 O O . GLN A 1 79 ? -3.282 3.025 18.928 1.00 77.31 79 GLN A O 1
ATOM 600 N N . LEU A 1 80 ? -3.124 4.829 20.223 1.00 81.31 80 LEU A N 1
ATOM 601 C CA . LEU A 1 80 ? -3.740 4.209 21.399 1.00 81.31 80 LEU A CA 1
ATOM 602 C C . LEU A 1 80 ? -5.218 4.602 21.438 1.00 81.31 80 LEU A C 1
ATOM 604 O O . LEU A 1 80 ? -5.512 5.796 21.320 1.00 81.31 80 LEU A O 1
ATOM 608 N N . ILE A 1 81 ? -6.112 3.623 21.576 1.00 85.75 81 ILE A N 1
ATOM 609 C CA . ILE A 1 81 ? -7.542 3.846 21.830 1.00 85.75 81 ILE A CA 1
ATOM 610 C C . ILE A 1 81 ? -7.821 3.566 23.296 1.00 85.75 81 ILE A C 1
ATOM 612 O O . ILE A 1 81 ? -7.389 2.538 23.817 1.00 85.75 81 ILE A O 1
ATOM 616 N N . THR A 1 82 ? -8.602 4.434 23.916 1.00 86.06 82 THR A N 1
ATOM 617 C CA . THR A 1 82 ? -9.143 4.260 25.258 1.00 86.06 82 THR A CA 1
ATOM 618 C C . THR A 1 82 ? -10.608 3.847 25.161 1.00 86.06 82 THR A C 1
ATOM 620 O O . THR A 1 82 ? -11.474 4.622 24.751 1.00 86.06 82 THR A O 1
ATOM 623 N N . ILE A 1 83 ? -10.894 2.614 25.563 1.00 87.25 83 ILE A N 1
ATOM 624 C C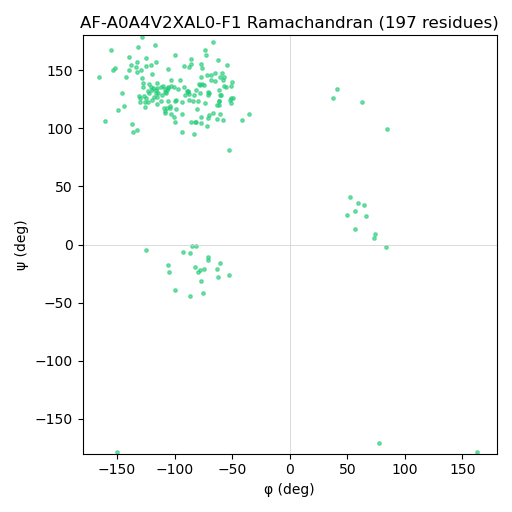A . ILE A 1 83 ? -12.250 2.086 25.701 1.00 87.25 83 ILE A CA 1
ATOM 625 C C . ILE A 1 83 ? -12.669 2.305 27.149 1.00 87.25 83 ILE A C 1
ATOM 627 O O . ILE A 1 83 ? -11.996 1.843 28.066 1.00 87.25 83 ILE A O 1
ATOM 631 N N . THR A 1 84 ? -13.772 3.017 27.353 1.00 86.88 84 THR A N 1
ATOM 632 C CA . THR A 1 84 ? -14.377 3.218 28.669 1.00 86.88 84 THR A CA 1
ATOM 633 C C . THR A 1 84 ? -15.667 2.421 28.744 1.00 86.88 84 THR A C 1
ATOM 635 O O . THR A 1 84 ? -16.625 2.702 28.027 1.00 86.88 84 THR A O 1
ATOM 638 N N . GLU A 1 85 ? -15.688 1.430 29.616 1.00 86.62 85 GLU A N 1
ATOM 639 C CA . GLU A 1 85 ? -16.880 0.674 29.961 1.00 86.62 85 GLU A CA 1
ATOM 640 C C . GLU A 1 85 ? -17.596 1.371 31.115 1.00 86.62 85 GLU A C 1
ATOM 642 O O . GLU A 1 85 ? -16.958 1.758 32.096 1.00 86.62 85 GLU A O 1
ATOM 647 N N . ILE A 1 86 ? -18.906 1.547 30.987 1.00 83.44 86 ILE A N 1
ATOM 648 C CA . ILE A 1 86 ? -19.744 2.246 31.952 1.00 83.44 86 ILE A CA 1
ATOM 649 C C . ILE A 1 86 ? -20.894 1.328 32.350 1.00 83.44 86 ILE A C 1
ATOM 651 O O . ILE A 1 86 ? -21.651 0.862 31.494 1.00 83.44 86 ILE A O 1
ATOM 655 N N . THR A 1 87 ? -21.024 1.059 33.649 1.00 77.50 87 THR A N 1
ATOM 656 C CA . THR A 1 87 ? -22.113 0.223 34.172 1.00 77.50 87 THR A CA 1
ATOM 657 C C . THR A 1 87 ? -23.478 0.851 33.890 1.00 77.50 87 THR A C 1
ATOM 659 O O . THR A 1 87 ? -23.587 2.058 33.697 1.00 77.50 87 THR A O 1
ATOM 662 N N . GLU A 1 88 ? -24.551 0.055 33.908 1.00 68.25 88 GLU A N 1
ATOM 663 C CA . GLU A 1 88 ? -25.925 0.548 33.689 1.00 68.25 88 GLU A CA 1
ATOM 664 C C . GLU A 1 88 ? -26.316 1.718 34.611 1.00 68.25 88 GLU A C 1
ATOM 666 O O . GLU A 1 88 ? -27.137 2.556 34.242 1.00 68.25 88 GLU A O 1
ATOM 671 N N . THR A 1 89 ? -25.688 1.803 35.787 1.00 69.00 89 THR A N 1
ATOM 672 C CA . THR A 1 89 ? -25.874 2.868 36.779 1.00 69.00 89 THR A CA 1
ATOM 673 C C . THR A 1 89 ? -25.087 4.153 36.492 1.00 69.00 89 THR A C 1
ATOM 675 O O . THR A 1 89 ? -25.184 5.086 37.280 1.00 69.00 89 THR A O 1
ATOM 678 N N . ASP A 1 90 ? -24.291 4.216 35.417 1.00 73.94 90 ASP A N 1
ATOM 679 C CA . ASP A 1 90 ? -23.428 5.351 35.025 1.00 73.94 90 ASP A CA 1
ATOM 680 C C . ASP A 1 90 ? -22.406 5.797 36.099 1.00 73.94 90 ASP A C 1
ATOM 682 O O . ASP A 1 90 ? -21.783 6.852 35.992 1.00 73.94 90 ASP A O 1
ATOM 686 N N . THR A 1 91 ? -22.204 4.985 37.141 1.00 69.25 91 THR A N 1
ATOM 687 C CA . THR A 1 91 ? -21.431 5.352 38.339 1.00 69.25 91 THR A CA 1
ATOM 688 C C . THR A 1 91 ? -20.049 4.715 38.417 1.00 69.25 91 THR A C 1
ATOM 690 O O . THR A 1 91 ? -19.174 5.251 39.095 1.00 69.25 91 THR A O 1
ATOM 693 N N . LEU A 1 92 ? -19.830 3.586 37.739 1.00 71.06 92 LEU A N 1
ATOM 694 C CA . LEU A 1 92 ? -18.536 2.911 37.688 1.00 71.06 92 LEU A CA 1
ATOM 695 C C . LEU A 1 92 ? -18.017 2.909 36.257 1.00 71.06 92 LEU A C 1
ATOM 697 O O . LEU A 1 92 ? -18.725 2.516 35.328 1.00 71.06 92 LEU A O 1
ATOM 701 N N . THR A 1 93 ? -16.762 3.326 36.104 1.00 79.50 93 THR A N 1
ATOM 702 C CA . THR A 1 93 ? -16.061 3.322 34.824 1.00 79.50 93 THR A CA 1
ATOM 703 C C . THR A 1 93 ? -14.812 2.457 34.902 1.00 79.50 93 THR A C 1
ATOM 705 O O . THR A 1 93 ? -14.060 2.500 35.875 1.00 79.50 93 THR A O 1
ATOM 708 N N . SER A 1 94 ? -14.602 1.637 33.877 1.00 80.75 94 SER A N 1
ATOM 709 C CA . SER A 1 94 ? -13.367 0.877 33.679 1.00 80.75 94 SER A CA 1
ATOM 710 C C . SER A 1 94 ? -12.748 1.286 32.354 1.00 80.75 94 SER A C 1
ATOM 712 O O . SER A 1 94 ? -13.452 1.390 31.352 1.00 80.75 94 SER A O 1
ATOM 714 N N . GLN A 1 95 ? -11.442 1.548 32.349 1.00 82.94 95 GLN A N 1
ATOM 715 C CA . GLN A 1 95 ? -10.723 1.968 31.150 1.00 82.94 95 GLN A CA 1
ATOM 716 C C . GLN A 1 95 ? -9.757 0.887 30.684 1.00 82.94 95 GLN A C 1
ATOM 718 O O . GLN A 1 95 ? -9.015 0.309 31.477 1.00 82.94 95 GLN A O 1
ATOM 723 N N . PHE A 1 96 ? -9.754 0.654 29.376 1.00 83.50 96 PHE A N 1
ATOM 724 C CA . PHE A 1 96 ? -8.887 -0.302 28.709 1.00 83.50 96 PHE A CA 1
ATOM 725 C C . PHE A 1 96 ? -8.218 0.385 27.529 1.00 83.50 96 PHE A C 1
ATOM 727 O O . PHE A 1 96 ? -8.894 0.941 26.662 1.00 83.50 96 PHE A O 1
ATOM 734 N N . THR A 1 97 ? -6.892 0.325 27.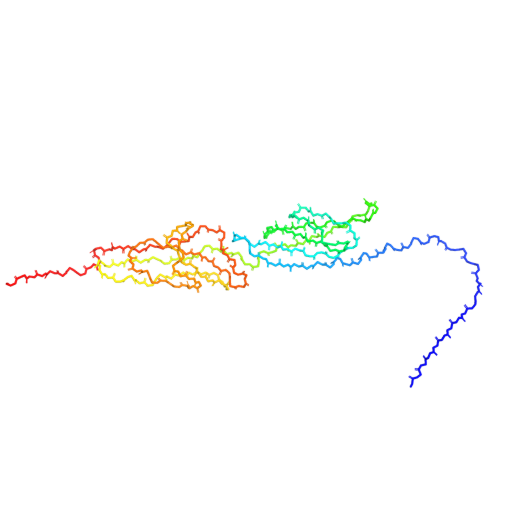480 1.00 82.44 97 THR A N 1
ATOM 735 C CA . THR A 1 97 ? -6.131 0.902 26.374 1.00 82.44 97 THR A CA 1
ATOM 736 C C . THR A 1 97 ? -5.744 -0.191 25.395 1.00 82.44 97 THR A C 1
ATOM 738 O O . THR A 1 97 ? -5.081 -1.159 25.767 1.00 82.44 97 THR A O 1
ATOM 741 N N . VAL A 1 98 ? -6.135 -0.030 24.134 1.00 80.44 98 VAL A N 1
ATOM 742 C CA . VAL A 1 98 ? -5.787 -0.956 23.053 1.00 80.44 98 VAL A CA 1
ATOM 743 C C . VAL A 1 98 ? -4.777 -0.272 22.128 1.00 80.44 98 VAL A C 1
ATOM 745 O O . VAL A 1 98 ? -5.112 0.753 21.523 1.00 80.44 98 VAL A O 1
ATOM 748 N N . PRO A 1 99 ? -3.542 -0.797 22.002 1.00 76.62 99 PRO A N 1
ATOM 749 C CA . PRO A 1 99 ? -2.595 -0.310 21.015 1.00 76.62 99 PRO A CA 1
ATOM 750 C C . PRO A 1 99 ? -3.005 -0.782 19.625 1.00 76.62 99 PRO A C 1
ATOM 752 O O . PRO A 1 99 ? -3.097 -1.975 19.343 1.00 76.62 99 PRO A O 1
ATOM 755 N N . VAL A 1 100 ? -3.225 0.179 18.740 1.00 73.06 100 VAL A N 1
ATOM 756 C CA . VAL A 1 100 ? -3.442 -0.058 17.320 1.00 73.06 100 VAL A CA 1
ATOM 757 C C . VAL A 1 100 ? -2.094 0.076 16.641 1.00 73.06 100 VAL A C 1
ATOM 759 O O . VAL A 1 100 ? -1.627 1.179 16.372 1.00 73.06 100 VAL A O 1
ATOM 762 N N . ILE A 1 101 ? -1.446 -1.060 16.412 1.00 68.00 101 ILE A N 1
ATOM 763 C CA . ILE A 1 101 ? -0.154 -1.134 15.729 1.00 68.00 101 ILE A CA 1
ATOM 764 C C . ILE A 1 101 ? -0.429 -1.247 14.229 1.00 68.00 101 ILE A C 1
ATOM 766 O O . ILE A 1 101 ? -1.257 -2.061 13.821 1.00 68.00 101 ILE A O 1
ATOM 770 N N . ASP A 1 102 ? 0.242 -0.431 13.415 1.00 71.19 102 ASP A N 1
ATOM 771 C CA . ASP A 1 102 ? 0.317 -0.690 11.976 1.00 71.19 102 ASP A CA 1
ATOM 772 C C . ASP A 1 102 ? 1.199 -1.929 11.771 1.00 71.19 102 ASP A C 1
ATOM 774 O O . ASP A 1 102 ? 2.396 -1.854 12.068 1.00 71.19 102 ASP A O 1
ATOM 778 N N . PRO A 1 103 ? 0.653 -3.079 11.333 1.00 61.66 103 PRO A N 1
ATOM 779 C CA . PRO A 1 103 ? 1.450 -4.291 11.210 1.00 61.66 103 PRO A CA 1
ATOM 780 C C . PRO A 1 103 ? 2.578 -4.132 10.188 1.00 61.66 103 PRO A C 1
ATOM 782 O O . PRO A 1 103 ? 3.548 -4.882 10.267 1.00 61.66 103 PRO A O 1
ATOM 785 N N . LEU A 1 104 ? 2.482 -3.174 9.251 1.00 68.88 104 LEU A N 1
ATOM 786 C CA . LEU A 1 104 ? 3.594 -2.859 8.369 1.00 68.88 104 LEU A CA 1
ATOM 787 C C . LEU A 1 104 ? 3.453 -1.464 7.731 1.00 68.88 104 LEU A C 1
ATOM 789 O O . LEU A 1 104 ? 2.675 -1.311 6.784 1.00 68.88 104 LEU A O 1
ATOM 793 N N . PRO A 1 105 ? 4.240 -0.458 8.156 1.00 70.00 105 PRO A N 1
ATOM 794 C CA . PRO A 1 105 ? 4.245 0.827 7.476 1.00 70.00 105 PRO A CA 1
ATOM 795 C C . PRO A 1 105 ? 4.742 0.639 6.037 1.00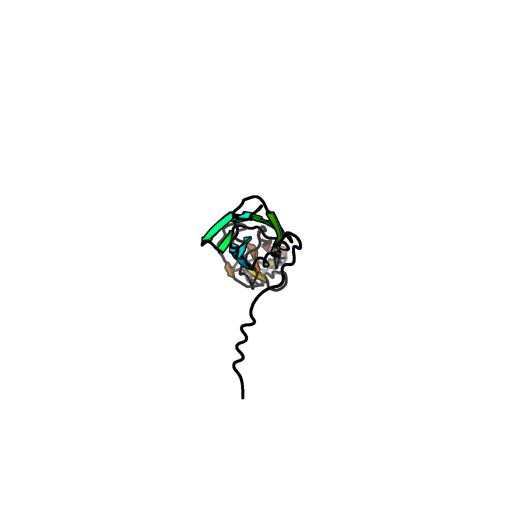 70.00 105 PRO A C 1
ATOM 797 O O . PRO A 1 105 ? 5.855 0.172 5.791 1.00 70.00 105 PRO A O 1
ATOM 800 N N . ILE A 1 106 ? 3.900 0.993 5.070 1.00 77.56 106 ILE A N 1
ATOM 801 C CA . ILE A 1 106 ? 4.251 0.930 3.653 1.00 77.56 106 ILE A CA 1
ATOM 802 C C . ILE A 1 106 ? 4.957 2.235 3.284 1.00 77.56 106 ILE A C 1
ATOM 804 O O . ILE A 1 106 ? 4.327 3.291 3.177 1.00 77.56 106 ILE A O 1
ATOM 808 N N . THR A 1 107 ? 6.273 2.166 3.112 1.00 82.88 107 THR A N 1
ATOM 809 C CA . THR A 1 107 ? 7.090 3.283 2.635 1.00 82.88 107 THR A CA 1
ATOM 810 C C . THR A 1 107 ? 7.106 3.336 1.104 1.00 82.88 107 THR A C 1
ATOM 812 O O . THR A 1 107 ? 6.892 2.312 0.448 1.00 82.88 107 THR A O 1
ATOM 815 N N . PRO A 1 108 ? 7.362 4.513 0.503 1.00 86.44 108 PRO A N 1
ATOM 816 C CA . PRO A 1 108 ? 7.547 4.601 -0.939 1.00 86.44 108 PRO A CA 1
ATOM 817 C C . PRO A 1 108 ? 8.693 3.681 -1.398 1.00 86.44 108 PRO A C 1
ATOM 819 O O . PRO A 1 108 ? 9.746 3.660 -0.751 1.00 86.44 108 PRO A O 1
ATOM 822 N N . PRO A 1 109 ? 8.520 2.933 -2.504 1.00 90.56 109 PRO A N 1
ATOM 823 C CA . PRO A 1 109 ? 9.558 2.045 -3.018 1.00 90.56 109 PRO A CA 1
ATOM 824 C C . PRO A 1 109 ? 10.781 2.834 -3.493 1.00 90.56 109 PRO A C 1
ATOM 826 O O . PRO A 1 109 ? 10.650 3.927 -4.040 1.00 90.56 109 PRO A O 1
ATOM 829 N N . ILE A 1 110 ? 11.981 2.275 -3.377 1.00 92.69 110 ILE A N 1
ATOM 830 C CA . ILE A 1 110 ? 13.159 2.846 -4.047 1.00 92.69 110 ILE A CA 1
ATOM 831 C C . ILE A 1 110 ? 13.166 2.325 -5.480 1.00 92.69 110 ILE A C 1
ATOM 833 O O . ILE A 1 110 ? 13.167 1.114 -5.684 1.00 92.69 110 ILE A O 1
ATOM 837 N N . VAL A 1 111 ? 13.174 3.216 -6.472 1.00 95.81 111 VAL A N 1
ATOM 838 C CA . VAL A 1 111 ? 13.084 2.839 -7.890 1.00 95.81 111 VAL A CA 1
ATOM 839 C C . VAL A 1 111 ? 14.338 3.199 -8.672 1.00 95.81 111 VAL A C 1
ATOM 841 O O . VAL A 1 111 ? 14.908 4.277 -8.516 1.00 95.81 111 VAL A O 1
ATOM 844 N N . SER A 1 112 ? 14.754 2.300 -9.560 1.00 94.06 112 SER A N 1
ATOM 845 C CA . SER A 1 112 ? 15.811 2.572 -10.532 1.00 94.06 112 SER A CA 1
ATOM 846 C C . SER A 1 112 ? 15.296 3.447 -11.679 1.00 94.06 112 SER A C 1
ATOM 848 O O . SER A 1 112 ? 14.139 3.327 -12.077 1.00 94.06 112 SER A O 1
ATOM 850 N N . SER A 1 113 ? 16.182 4.228 -12.291 1.00 91.69 113 SER A N 1
ATOM 851 C CA . SER A 1 113 ? 15.942 4.923 -13.564 1.00 91.69 113 SER A CA 1
ATOM 852 C C . SER A 1 113 ? 16.897 4.403 -14.638 1.00 91.69 113 SER A C 1
ATOM 854 O O . SER A 1 113 ? 17.951 3.858 -14.313 1.00 91.69 113 SER A O 1
ATOM 856 N N . SER A 1 114 ? 16.544 4.559 -15.915 1.00 88.81 114 SER A N 1
ATOM 857 C CA . SER A 1 114 ? 17.375 4.085 -17.029 1.00 88.81 114 SER A CA 1
ATOM 858 C C . SER A 1 114 ? 17.549 5.134 -18.129 1.00 88.81 114 SER A C 1
ATOM 860 O O . SER A 1 114 ? 16.755 6.066 -18.289 1.00 88.81 114 SER A O 1
ATOM 862 N N . ALA A 1 115 ? 18.627 4.989 -18.896 1.00 88.81 115 ALA A N 1
ATOM 863 C CA . ALA A 1 115 ? 18.897 5.783 -20.085 1.00 88.81 115 ALA A CA 1
ATOM 864 C C . ALA A 1 115 ? 19.065 4.843 -21.279 1.00 88.81 115 ALA A C 1
ATOM 866 O O . ALA A 1 115 ? 19.789 3.852 -21.193 1.00 88.81 115 ALA A O 1
ATOM 867 N N . ILE A 1 116 ? 18.394 5.156 -22.384 1.00 88.56 116 ILE A N 1
ATOM 868 C CA . ILE A 1 116 ? 18.419 4.361 -23.611 1.00 88.56 116 ILE A CA 1
ATOM 869 C C . ILE A 1 116 ? 18.829 5.175 -24.822 1.00 88.56 116 ILE A C 1
ATOM 871 O O . ILE A 1 116 ? 18.706 6.399 -24.857 1.00 88.56 116 ILE A O 1
ATOM 875 N N . CYS A 1 117 ? 19.250 4.458 -25.855 1.00 86.44 117 CYS A N 1
ATOM 876 C CA . CYS A 1 117 ? 19.439 5.027 -27.170 1.00 86.44 117 CYS A CA 1
ATOM 877 C C . CYS A 1 117 ? 18.135 5.233 -27.930 1.00 86.44 117 CYS A C 1
ATOM 879 O O . CYS A 1 117 ? 17.130 4.558 -27.695 1.00 86.44 117 CYS A O 1
ATOM 881 N N . ALA A 1 118 ? 18.155 6.182 -28.867 1.00 82.69 118 ALA A N 1
ATOM 882 C CA . ALA A 1 118 ? 17.021 6.414 -29.747 1.00 82.69 118 ALA A CA 1
ATOM 883 C C . ALA A 1 118 ? 16.745 5.147 -30.576 1.00 82.69 118 ALA A C 1
ATOM 885 O O . ALA A 1 118 ? 17.630 4.650 -31.265 1.00 82.69 118 ALA A O 1
ATOM 886 N N . GLY A 1 119 ? 15.519 4.626 -30.486 1.00 77.75 119 GLY A N 1
ATOM 887 C CA . GLY A 1 119 ? 15.111 3.395 -31.170 1.00 77.75 119 GLY A CA 1
ATOM 888 C C . GLY A 1 119 ? 15.465 2.096 -30.437 1.00 77.75 119 GLY A C 1
ATOM 889 O O . GLY A 1 119 ? 15.091 1.029 -30.913 1.00 77.75 119 GLY A O 1
ATOM 890 N N . SER A 1 120 ? 16.136 2.158 -29.283 1.00 85.62 120 SER A N 1
ATOM 891 C CA . SER A 1 120 ? 16.381 0.985 -28.436 1.00 85.62 120 SER A CA 1
ATOM 892 C C . SER A 1 120 ? 15.226 0.739 -27.465 1.00 85.62 120 SER A C 1
ATOM 894 O O . SER A 1 120 ? 14.529 1.668 -27.054 1.00 85.62 120 SER A O 1
ATOM 896 N N . GLN A 1 121 ? 15.042 -0.519 -27.064 1.00 86.19 121 GLN A N 1
ATOM 897 C CA . GLN A 1 121 ? 14.043 -0.887 -26.065 1.00 86.19 121 GLN A CA 1
ATOM 898 C C . GLN A 1 121 ? 14.535 -0.541 -24.643 1.00 86.19 121 GLN A C 1
ATOM 900 O O . GLN A 1 121 ? 15.701 -0.799 -24.333 1.00 86.19 121 GLN A O 1
ATOM 905 N N . PRO A 1 122 ? 13.681 0.031 -23.771 1.00 88.94 122 PRO A N 1
ATOM 906 C CA . PRO A 1 122 ? 14.000 0.237 -22.359 1.00 88.94 122 PRO A CA 1
ATOM 907 C C . PRO A 1 122 ? 14.367 -1.047 -21.611 1.00 88.94 122 PRO A C 1
ATOM 909 O O . PRO A 1 122 ? 13.765 -2.098 -21.827 1.00 88.94 122 PRO A O 1
ATOM 912 N N . ALA A 1 123 ? 15.317 -0.935 -20.681 1.00 90.12 123 ALA A N 1
ATOM 913 C CA . ALA A 1 123 ? 15.593 -1.980 -19.700 1.00 90.12 123 ALA A CA 1
ATOM 914 C C . ALA A 1 123 ? 14.488 -2.046 -18.630 1.00 90.12 123 ALA A C 1
ATOM 916 O O . ALA A 1 123 ? 13.727 -1.091 -18.446 1.00 90.12 123 ALA A O 1
ATOM 917 N N . ALA A 1 124 ? 14.434 -3.162 -17.900 1.00 94.00 124 ALA A N 1
ATOM 918 C CA . ALA A 1 124 ? 13.553 -3.305 -16.748 1.00 94.00 124 ALA A CA 1
ATOM 919 C C . ALA A 1 124 ? 13.887 -2.260 -15.672 1.00 94.00 124 ALA A C 1
ATOM 921 O O . ALA A 1 124 ? 15.033 -2.125 -15.245 1.00 94.00 124 ALA A O 1
ATOM 922 N N . LEU A 1 125 ? 12.862 -1.548 -15.220 1.00 96.25 125 LEU A N 1
ATOM 923 C CA . LEU A 1 125 ? 12.889 -0.780 -13.988 1.00 96.25 125 LEU A CA 1
ATOM 924 C C . LEU A 1 125 ? 12.746 -1.751 -12.818 1.00 96.25 125 LEU A C 1
ATOM 926 O O . LEU A 1 125 ? 11.942 -2.679 -12.880 1.00 96.25 125 LEU A O 1
ATOM 930 N N . ILE A 1 126 ? 13.519 -1.528 -11.764 1.00 96.81 126 ILE A N 1
ATOM 931 C CA . ILE A 1 126 ? 13.536 -2.320 -10.539 1.00 96.81 126 ILE A CA 1
ATOM 932 C C . ILE A 1 126 ? 13.048 -1.432 -9.400 1.00 96.81 126 ILE A C 1
ATOM 934 O O . ILE A 1 126 ? 13.479 -0.283 -9.272 1.00 96.81 126 ILE A O 1
ATOM 938 N N . ALA A 1 127 ? 12.162 -1.975 -8.574 1.00 96.19 127 ALA A N 1
ATOM 939 C CA . ALA A 1 127 ? 11.683 -1.353 -7.356 1.00 96.19 127 ALA A CA 1
ATOM 940 C C . ALA A 1 127 ? 12.049 -2.215 -6.140 1.00 96.19 127 ALA A C 1
ATOM 942 O O . ALA A 1 127 ? 11.863 -3.432 -6.148 1.00 96.19 127 ALA A O 1
ATOM 943 N N . LEU A 1 128 ? 12.561 -1.573 -5.093 1.00 94.00 128 LEU A N 1
ATOM 944 C CA . LEU A 1 128 ? 12.883 -2.191 -3.810 1.00 94.00 128 LEU A CA 1
ATOM 945 C C . LEU A 1 128 ? 11.854 -1.752 -2.765 1.00 94.00 128 LEU A C 1
ATOM 947 O O . LEU A 1 128 ? 11.580 -0.558 -2.622 1.00 94.00 128 LEU A O 1
ATOM 951 N N . VAL A 1 129 ? 11.303 -2.723 -2.041 1.00 91.25 129 VAL A N 1
ATOM 952 C CA . VAL A 1 129 ? 10.272 -2.552 -1.004 1.00 91.25 129 VAL A CA 1
ATOM 953 C C . VAL A 1 129 ? 10.645 -3.316 0.263 1.00 91.25 129 VAL A C 1
ATOM 955 O O . VAL A 1 129 ? 11.601 -4.093 0.264 1.00 91.25 129 VAL A O 1
ATOM 958 N N . GLY A 1 130 ? 9.899 -3.081 1.345 1.00 86.31 130 GLY A N 1
ATOM 959 C CA . GLY A 1 130 ? 10.037 -3.850 2.578 1.00 86.31 130 GLY A CA 1
ATOM 960 C C . GLY A 1 130 ? 9.613 -5.315 2.418 1.00 86.31 130 GLY A C 1
ATOM 961 O O . GLY A 1 130 ? 9.089 -5.730 1.384 1.00 86.31 130 GLY A O 1
ATOM 962 N N . GLN A 1 131 ? 9.828 -6.105 3.468 1.00 85.00 131 GLN A N 1
ATOM 963 C CA . GLN A 1 131 ? 9.367 -7.494 3.527 1.00 85.00 131 GLN A CA 1
ATOM 964 C C . GLN A 1 131 ? 7.837 -7.578 3.375 1.00 85.00 131 GLN A C 1
ATOM 966 O O . GLN A 1 131 ? 7.133 -6.667 3.795 1.00 85.00 131 GLN A O 1
ATOM 971 N N . ASP A 1 132 ? 7.327 -8.652 2.765 1.00 86.31 132 ASP A N 1
ATOM 972 C CA . ASP A 1 132 ? 5.889 -8.893 2.543 1.00 86.31 132 ASP A CA 1
ATOM 973 C C . ASP A 1 132 ? 5.172 -7.766 1.769 1.00 86.31 132 ASP A C 1
ATOM 975 O O . ASP A 1 132 ? 3.969 -7.518 1.926 1.00 86.31 132 ASP A O 1
ATOM 979 N N . GLN A 1 133 ? 5.920 -7.066 0.909 1.00 89.69 133 GLN A N 1
ATOM 980 C CA . GLN A 1 133 ? 5.413 -6.029 0.017 1.00 89.69 133 GLN A CA 1
ATOM 981 C C . GLN A 1 133 ? 5.676 -6.370 -1.454 1.00 89.69 133 GLN A C 1
ATOM 983 O O . GLN A 1 133 ? 6.598 -7.092 -1.822 1.00 89.69 133 GLN A O 1
ATOM 988 N N . THR A 1 134 ? 4.839 -5.812 -2.317 1.00 92.69 134 THR A N 1
ATOM 989 C CA . THR A 1 134 ? 4.942 -5.846 -3.779 1.00 92.69 134 THR A CA 1
ATOM 990 C C . THR A 1 134 ? 4.835 -4.433 -4.328 1.00 92.69 134 THR A C 1
ATOM 992 O O . THR A 1 134 ? 4.673 -3.483 -3.563 1.00 92.69 134 THR A O 1
ATOM 995 N N . VAL A 1 135 ? 4.941 -4.280 -5.647 1.00 94.19 135 VAL A N 1
ATOM 996 C CA . VAL A 1 135 ? 4.857 -2.978 -6.306 1.00 94.19 135 VAL A CA 1
ATOM 997 C C . VAL A 1 135 ? 3.830 -3.009 -7.425 1.00 94.19 135 VAL A C 1
ATOM 999 O O . VAL A 1 135 ? 3.809 -3.927 -8.244 1.00 94.19 135 VAL A O 1
ATOM 1002 N N . ASP A 1 136 ? 3.012 -1.967 -7.472 1.00 94.06 136 ASP A N 1
ATOM 1003 C CA . ASP A 1 136 ? 2.141 -1.656 -8.593 1.00 94.06 136 ASP A CA 1
ATOM 1004 C C . ASP A 1 136 ? 2.716 -0.471 -9.372 1.00 94.06 136 ASP A C 1
ATOM 1006 O O . ASP A 1 136 ? 3.123 0.541 -8.796 1.00 94.06 136 ASP A O 1
ATOM 1010 N N . TRP A 1 137 ? 2.740 -0.592 -10.695 1.00 95.75 137 TRP A N 1
ATOM 1011 C CA . TRP A 1 137 ? 3.292 0.399 -11.612 1.00 95.75 137 TRP A CA 1
ATOM 1012 C C . TRP A 1 137 ? 2.182 1.193 -12.290 1.00 95.75 137 TRP A C 1
ATOM 1014 O O . TRP A 1 137 ? 1.164 0.630 -12.692 1.00 95.75 137 TRP A O 1
ATOM 1024 N N . TYR A 1 138 ? 2.404 2.490 -12.484 1.00 95.94 138 TYR A N 1
ATOM 1025 C CA . TYR A 1 138 ? 1.430 3.436 -13.021 1.00 95.94 138 TYR A CA 1
ATOM 1026 C C . TYR A 1 138 ? 2.056 4.437 -13.996 1.00 95.94 138 TYR A C 1
ATOM 1028 O O . TYR A 1 138 ? 3.267 4.667 -13.989 1.00 95.94 138 TYR A O 1
ATOM 1036 N N . ASP A 1 139 ? 1.211 5.068 -14.814 1.00 95.81 139 ASP A N 1
ATOM 1037 C CA . ASP A 1 139 ? 1.604 6.094 -15.795 1.00 95.81 139 ASP A CA 1
ATOM 1038 C C . ASP A 1 139 ? 1.528 7.548 -15.293 1.00 95.81 139 ASP A C 1
ATOM 1040 O O . ASP A 1 139 ? 1.969 8.458 -15.990 1.00 95.81 139 ASP A O 1
ATOM 1044 N N . SER A 1 140 ? 1.007 7.782 -14.086 1.00 93.38 140 SER A N 1
ATOM 1045 C CA . SER A 1 140 ? 0.874 9.116 -13.482 1.00 93.38 140 SER A CA 1
ATOM 1046 C C . SER A 1 140 ? 1.220 9.082 -11.988 1.00 93.38 140 SER A C 1
ATOM 1048 O O . SER A 1 140 ? 0.965 8.058 -11.333 1.00 93.38 140 SER A O 1
ATOM 1050 N N . PRO A 1 141 ? 1.746 10.188 -11.417 1.00 90.56 141 PRO A N 1
ATOM 1051 C CA . PRO A 1 141 ? 2.068 10.269 -9.991 1.00 90.56 141 PRO A CA 1
ATOM 1052 C C . PRO A 1 141 ? 0.835 10.120 -9.092 1.00 90.56 141 PRO A C 1
ATOM 1054 O O . PRO A 1 141 ? 0.955 9.644 -7.967 1.00 90.56 141 PRO A O 1
ATOM 1057 N N . THR A 1 142 ? -0.351 10.496 -9.581 1.00 87.88 142 THR A N 1
ATOM 1058 C CA . THR A 1 142 ? -1.631 10.359 -8.872 1.00 87.88 142 THR A CA 1
ATOM 1059 C C . THR A 1 142 ? -2.746 9.977 -9.845 1.00 87.88 142 THR A C 1
ATOM 1061 O O . THR A 1 142 ? -2.742 10.396 -11.004 1.00 87.88 142 THR A O 1
ATOM 1064 N N . LYS A 1 143 ? -3.696 9.144 -9.388 1.00 81.94 143 LYS A N 1
ATOM 1065 C CA . LYS A 1 143 ? -4.891 8.708 -10.149 1.00 81.94 143 LYS A CA 1
ATOM 1066 C C . LYS A 1 143 ? -4.605 8.172 -11.570 1.00 81.94 143 LYS A C 1
ATOM 1068 O O . LYS A 1 143 ? -5.465 8.236 -12.441 1.00 81.94 143 LYS A O 1
ATOM 1073 N N . GLY A 1 144 ? -3.395 7.660 -11.803 1.00 87.50 144 GLY A N 1
ATOM 1074 C CA . GLY A 1 144 ? -2.982 7.092 -13.089 1.00 87.50 144 GLY A CA 1
ATOM 1075 C C . GLY A 1 144 ? -3.592 5.731 -13.384 1.00 87.50 144 GLY A C 1
ATOM 1076 O O . GLY A 1 144 ? -4.095 5.053 -12.485 1.00 87.50 144 GLY A O 1
ATOM 1077 N N . ARG A 1 145 ? -3.462 5.295 -14.635 1.00 93.81 145 ARG A N 1
ATOM 1078 C CA . ARG A 1 145 ? -3.791 3.933 -15.045 1.00 93.81 145 ARG A CA 1
ATOM 1079 C C . ARG A 1 145 ? -2.706 2.980 -14.554 1.00 93.81 145 ARG A C 1
ATOM 1081 O O . ARG A 1 145 ? -1.512 3.263 -14.649 1.00 93.81 145 ARG A O 1
ATOM 1088 N N . MET A 1 146 ? -3.142 1.836 -14.045 1.00 94.06 146 MET A N 1
ATOM 1089 C CA . MET A 1 146 ? -2.256 0.746 -13.656 1.00 94.06 146 MET A CA 1
ATOM 1090 C C . MET A 1 146 ? -1.651 0.092 -14.903 1.00 94.06 146 MET A C 1
ATOM 1092 O O . MET A 1 146 ? -2.362 -0.255 -15.845 1.00 94.06 146 MET A O 1
ATOM 1096 N N . LEU A 1 147 ? -0.331 -0.045 -14.905 1.00 96.44 147 LEU A N 1
ATOM 1097 C CA . LEU A 1 147 ? 0.465 -0.637 -15.979 1.00 96.44 147 LEU A CA 1
ATOM 1098 C C . LEU A 1 147 ? 0.842 -2.086 -15.662 1.00 96.44 147 LEU A C 1
ATOM 1100 O O . LEU A 1 147 ? 0.819 -2.934 -16.548 1.00 96.44 147 LEU A O 1
ATOM 1104 N N . ALA A 1 148 ? 1.172 -2.361 -14.401 1.00 96.06 148 ALA A N 1
ATOM 1105 C CA . ALA A 1 148 ? 1.450 -3.692 -13.874 1.00 96.06 148 ALA A CA 1
ATOM 1106 C C . ALA A 1 148 ? 1.106 -3.728 -12.380 1.00 96.06 148 ALA A C 1
ATOM 1108 O O . ALA A 1 148 ? 1.183 -2.698 -11.713 1.00 96.06 148 ALA A O 1
ATOM 1109 N N . ALA A 1 149 ? 0.744 -4.899 -11.859 1.00 93.88 149 ALA A N 1
ATOM 1110 C CA . ALA A 1 149 ? 0.364 -5.081 -10.460 1.00 93.88 149 ALA A CA 1
ATOM 1111 C C . ALA A 1 149 ? 1.159 -6.215 -9.818 1.00 93.88 149 ALA A C 1
ATOM 1113 O O . ALA A 1 149 ? 1.355 -7.264 -10.435 1.00 93.88 149 ALA A O 1
ATOM 1114 N N . GLY A 1 150 ? 1.586 -6.023 -8.575 1.00 92.62 150 GLY A N 1
ATOM 1115 C CA . GLY A 1 150 ? 2.275 -7.051 -7.803 1.00 92.62 150 GLY A CA 1
ATOM 1116 C C . GLY A 1 150 ? 3.655 -7.448 -8.346 1.00 92.62 150 GLY A C 1
ATOM 1117 O O . GLY A 1 150 ? 4.092 -8.570 -8.108 1.00 92.62 150 GLY A O 1
ATOM 1118 N N . GLN A 1 151 ? 4.334 -6.576 -9.100 1.00 95.38 151 GLN A N 1
ATOM 1119 C CA . GLN A 1 151 ? 5.615 -6.863 -9.757 1.00 95.38 151 GLN A CA 1
ATOM 1120 C C . GLN A 1 151 ? 6.717 -5.918 -9.270 1.00 95.38 151 GLN A C 1
ATOM 1122 O O . GLN A 1 151 ? 6.621 -4.705 -9.435 1.00 95.38 151 GLN A O 1
ATOM 1127 N N . LEU A 1 152 ? 7.824 -6.466 -8.758 1.00 95.94 152 LEU A N 1
ATOM 1128 C CA . LEU A 1 152 ? 9.005 -5.672 -8.372 1.00 95.94 152 LEU A CA 1
ATOM 1129 C C . LEU A 1 152 ? 9.772 -5.100 -9.571 1.00 95.94 152 LEU A C 1
ATOM 1131 O O . LEU A 1 152 ? 10.627 -4.232 -9.403 1.00 95.94 152 LEU A O 1
ATOM 1135 N N . THR A 1 153 ? 9.483 -5.582 -10.780 1.00 96.62 153 THR A N 1
ATOM 1136 C CA . THR A 1 153 ? 10.114 -5.103 -12.008 1.00 96.62 153 THR A CA 1
ATOM 1137 C C . THR A 1 153 ? 9.078 -4.750 -13.064 1.00 96.62 153 THR A C 1
ATOM 1139 O O . THR A 1 1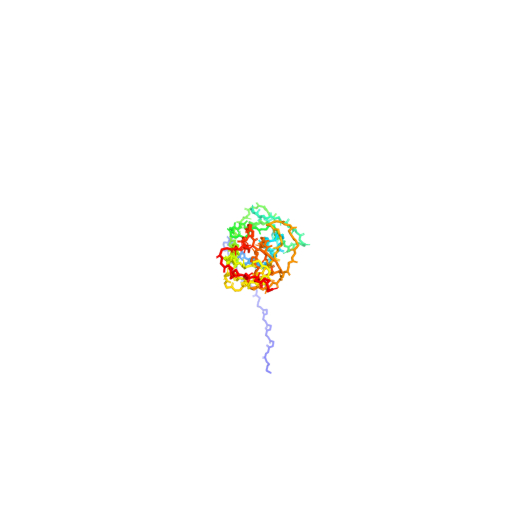53 ? 7.995 -5.333 -13.104 1.00 96.62 153 THR A O 1
ATOM 1142 N N . TYR A 1 154 ? 9.408 -3.788 -13.923 1.00 96.62 154 TYR A N 1
ATOM 1143 C CA . TYR A 1 154 ? 8.548 -3.370 -15.027 1.00 96.62 154 TYR A CA 1
ATOM 1144 C C . TYR A 1 154 ? 9.379 -2.958 -16.238 1.00 96.62 154 TYR A C 1
ATOM 1146 O O . TYR A 1 154 ? 10.305 -2.162 -16.111 1.00 96.62 154 TYR A O 1
ATOM 1154 N N . ILE A 1 155 ? 9.048 -3.484 -17.421 1.00 95.19 155 ILE A N 1
ATOM 1155 C CA . ILE A 1 155 ? 9.699 -3.116 -18.685 1.00 95.19 155 ILE A CA 1
ATOM 1156 C C . ILE A 1 155 ? 8.802 -2.104 -19.406 1.00 95.19 155 ILE A C 1
ATOM 1158 O O . ILE A 1 155 ? 7.764 -2.487 -19.951 1.00 95.19 155 ILE A O 1
ATOM 1162 N N . PRO A 1 156 ? 9.167 -0.813 -19.425 1.00 94.25 156 PRO A N 1
ATOM 1163 C CA . PRO A 1 156 ? 8.358 0.192 -20.086 1.00 94.25 156 PRO A CA 1
ATOM 1164 C C . PRO A 1 156 ? 8.430 0.069 -21.617 1.00 94.25 156 PRO A C 1
ATOM 1166 O O . PRO A 1 156 ? 9.489 -0.235 -22.166 1.00 94.25 156 PRO A O 1
ATOM 1169 N N . PRO A 1 157 ? 7.338 0.375 -22.344 1.00 92.25 157 PRO A N 1
ATOM 1170 C CA . PRO A 1 157 ? 7.313 0.268 -23.804 1.00 92.25 157 PRO A CA 1
ATOM 1171 C C . PRO A 1 157 ? 8.083 1.393 -24.511 1.00 92.25 157 PRO A C 1
ATOM 1173 O O . PRO A 1 157 ? 8.434 1.267 -25.681 1.00 92.25 157 PRO A O 1
ATOM 1176 N N . LYS A 1 158 ? 8.311 2.523 -23.833 1.00 91.38 158 LYS A N 1
ATOM 1177 C CA . LYS A 1 158 ? 8.991 3.704 -24.384 1.00 91.38 158 LYS A CA 1
ATOM 1178 C C . LYS A 1 158 ? 9.631 4.550 -23.286 1.00 91.38 158 LYS A C 1
ATOM 1180 O O . LYS A 1 158 ? 9.320 4.386 -22.106 1.00 91.38 158 LYS A O 1
ATOM 1185 N N . ALA A 1 159 ? 10.478 5.494 -23.686 1.00 92.62 159 ALA A N 1
ATOM 1186 C CA . ALA A 1 159 ? 10.966 6.538 -22.791 1.00 92.62 159 ALA A CA 1
ATOM 1187 C C . ALA A 1 159 ? 9.803 7.352 -22.199 1.00 92.62 159 ALA A C 1
ATOM 1189 O O . ALA A 1 159 ? 8.811 7.624 -22.881 1.00 92.62 159 ALA A O 1
ATOM 1190 N N . GLY A 1 160 ? 9.919 7.719 -20.927 1.00 93.94 160 GLY A N 1
ATOM 1191 C CA . GLY A 1 160 ? 8.842 8.349 -20.174 1.00 93.94 160 GLY A CA 1
ATOM 1192 C C . GLY A 1 160 ? 9.056 8.284 -18.666 1.00 93.94 160 GLY A C 1
ATOM 1193 O O . GLY A 1 160 ? 10.073 7.780 -18.188 1.00 93.94 160 GLY A O 1
ATOM 1194 N N . ARG A 1 161 ? 8.079 8.816 -17.932 1.00 95.94 161 ARG A N 1
ATOM 1195 C CA . ARG A 1 161 ? 8.003 8.750 -16.470 1.00 95.94 161 ARG A CA 1
ATOM 1196 C C . ARG A 1 161 ? 7.030 7.645 -16.082 1.00 95.94 161 ARG A C 1
ATOM 1198 O O . ARG A 1 161 ? 5.958 7.536 -16.673 1.00 95.94 161 ARG A O 1
ATOM 1205 N N . TYR A 1 162 ? 7.429 6.841 -15.111 1.00 96.56 162 TYR A N 1
ATOM 1206 C CA . TYR A 1 162 ? 6.663 5.723 -14.579 1.00 96.56 162 TYR A CA 1
ATOM 1207 C C . TYR A 1 162 ? 6.683 5.806 -13.060 1.00 96.56 162 TYR A C 1
ATOM 1209 O O . TYR A 1 162 ? 7.646 6.293 -12.475 1.00 96.56 162 TYR A O 1
ATOM 1217 N N . TYR A 1 163 ? 5.616 5.348 -12.421 1.00 95.94 163 TYR A N 1
ATOM 1218 C CA . TYR A 1 163 ? 5.400 5.581 -10.999 1.00 95.94 163 TYR A CA 1
ATOM 1219 C C . TYR A 1 163 ? 5.145 4.262 -10.285 1.00 95.94 163 TYR A C 1
ATOM 1221 O O . TYR A 1 163 ? 4.278 3.501 -10.705 1.00 95.94 163 TYR A O 1
ATOM 1229 N N . ALA A 1 164 ? 5.893 3.998 -9.220 1.00 95.25 164 ALA A N 1
ATOM 1230 C CA . ALA A 1 164 ? 5.791 2.780 -8.428 1.00 95.25 164 ALA A CA 1
ATOM 1231 C C . ALA A 1 164 ? 5.108 3.056 -7.086 1.00 95.25 164 ALA A C 1
ATOM 1233 O O . ALA A 1 164 ? 5.442 4.016 -6.388 1.00 95.25 164 ALA A O 1
ATOM 1234 N N . GLU A 1 165 ? 4.180 2.187 -6.709 1.00 92.06 165 GLU A N 1
ATOM 1235 C CA . GLU A 1 165 ? 3.449 2.235 -5.446 1.00 92.06 165 GLU A CA 1
ATOM 1236 C C . GLU A 1 165 ? 3.615 0.900 -4.726 1.00 92.06 165 GLU A C 1
ATOM 1238 O O . GLU A 1 165 ? 3.365 -0.154 -5.309 1.00 92.06 165 GLU A O 1
ATOM 1243 N N . ALA A 1 166 ? 4.065 0.927 -3.473 1.00 90.88 166 ALA A N 1
ATOM 1244 C CA . ALA A 1 166 ? 4.221 -0.291 -2.691 1.00 90.88 166 ALA A CA 1
ATOM 1245 C C . ALA A 1 166 ? 2.857 -0.790 -2.176 1.00 90.88 166 ALA A C 1
ATOM 1247 O O . ALA A 1 166 ? 1.983 0.001 -1.809 1.00 90.88 166 ALA A O 1
ATOM 1248 N N . ARG A 1 167 ? 2.695 -2.115 -2.131 1.00 87.25 167 ARG A N 1
ATOM 1249 C CA . ARG A 1 167 ? 1.486 -2.822 -1.692 1.00 87.25 167 ARG A CA 1
ATOM 1250 C C . ARG A 1 167 ? 1.842 -3.913 -0.690 1.00 87.25 167 ARG A C 1
ATOM 1252 O O . ARG A 1 167 ? 2.655 -4.778 -0.998 1.00 87.25 167 ARG A O 1
ATOM 1259 N N . ASN A 1 168 ? 1.188 -3.937 0.465 1.00 85.31 168 ASN A N 1
ATOM 1260 C CA . ASN A 1 168 ? 1.301 -5.031 1.430 1.00 85.31 168 ASN A CA 1
ATOM 1261 C C . ASN A 1 168 ? 0.607 -6.302 0.898 1.00 85.31 168 ASN A C 1
ATOM 1263 O O . ASN A 1 168 ? -0.542 -6.236 0.465 1.00 85.31 168 ASN A O 1
ATOM 1267 N N . GLN A 1 169 ? 1.275 -7.455 0.942 1.00 81.56 169 GLN A N 1
ATOM 1268 C CA . GLN A 1 169 ? 0.735 -8.721 0.425 1.00 81.56 169 GLN A CA 1
ATOM 1269 C C . GLN A 1 169 ? -0.306 -9.367 1.349 1.00 81.56 169 GLN A C 1
ATOM 1271 O O . GLN A 1 169 ? -1.234 -10.012 0.869 1.00 81.56 169 GLN A O 1
ATOM 1276 N N . THR A 1 170 ? -0.174 -9.181 2.661 1.00 76.00 170 THR A N 1
ATOM 1277 C CA . THR A 1 170 ? -1.042 -9.794 3.678 1.00 76.00 170 THR A CA 1
ATOM 1278 C C . THR A 1 170 ? -2.406 -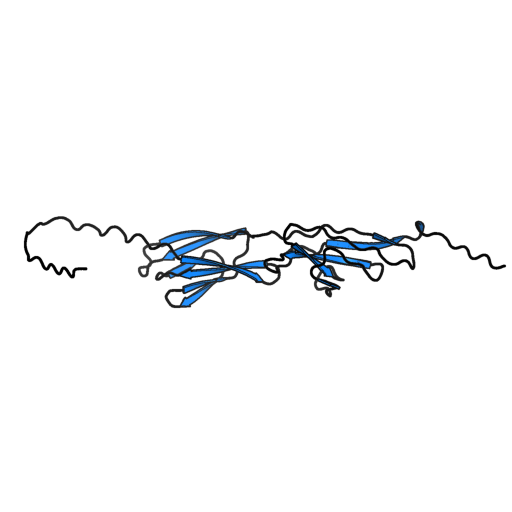9.115 3.754 1.00 76.00 170 THR A C 1
ATOM 1280 O O . THR A 1 170 ? -3.431 -9.778 3.883 1.00 76.00 170 THR A O 1
ATOM 1283 N N . LEU A 1 171 ? -2.426 -7.784 3.679 1.00 73.56 171 LEU A N 1
ATOM 1284 C CA . LEU A 1 171 ? -3.640 -6.976 3.799 1.00 73.56 171 LEU A CA 1
ATOM 1285 C C . LEU A 1 171 ? -4.120 -6.410 2.454 1.00 73.56 171 LEU A C 1
ATOM 1287 O O . LEU A 1 171 ? -5.260 -5.969 2.347 1.00 73.56 171 LEU A O 1
ATOM 1291 N N . GLY A 1 172 ? -3.265 -6.383 1.428 1.00 73.56 172 GLY A N 1
ATOM 1292 C CA . GLY A 1 172 ? -3.572 -5.752 0.140 1.00 73.56 172 GLY A CA 1
ATOM 1293 C C . GLY A 1 172 ? -3.564 -4.218 0.167 1.00 73.56 172 GLY A C 1
ATOM 1294 O O . GLY A 1 172 ? -3.925 -3.596 -0.830 1.00 73.56 172 GLY A O 1
ATOM 1295 N N . CYS A 1 173 ? -3.170 -3.602 1.287 1.00 79.12 173 CYS A N 1
ATOM 1296 C CA . CYS A 1 173 ? -3.093 -2.149 1.453 1.00 79.12 173 CYS A CA 1
ATOM 1297 C C . CYS A 1 173 ? -2.037 -1.534 0.526 1.00 79.12 173 CYS A C 1
ATOM 1299 O O . CYS A 1 173 ? -0.948 -2.088 0.385 1.00 79.12 173 CYS A O 1
ATOM 1301 N N . LEU A 1 174 ? -2.339 -0.363 -0.036 1.00 80.88 174 LEU A N 1
ATOM 1302 C CA . LEU A 1 174 ? -1.381 0.494 -0.741 1.00 80.88 174 LEU A CA 1
ATOM 1303 C C . LEU A 1 174 ? -0.753 1.506 0.222 1.00 80.88 174 LEU A C 1
ATOM 1305 O O . LEU A 1 174 ? -1.359 1.848 1.237 1.00 80.88 174 LEU A O 1
ATOM 1309 N N . GLY A 1 175 ? 0.460 1.966 -0.080 1.00 70.12 175 GLY A N 1
ATOM 1310 C CA . GLY A 1 175 ? 1.150 2.961 0.739 1.00 70.12 175 GLY A CA 1
ATOM 1311 C C . GLY A 1 175 ? 0.511 4.348 0.696 1.00 70.12 175 GLY A C 1
ATOM 1312 O O . GLY A 1 175 ? 0.023 4.790 -0.336 1.00 70.12 175 GLY A O 1
ATOM 1313 N N . LYS A 1 176 ? 0.564 5.069 1.826 1.00 65.56 176 LYS A N 1
ATOM 1314 C CA . LYS A 1 176 ? 0.041 6.445 1.956 1.00 65.56 176 LYS A CA 1
ATOM 1315 C C . LYS A 1 176 ? 0.868 7.498 1.211 1.00 65.56 176 LYS A C 1
ATOM 1317 O O . LYS A 1 176 ? 0.482 8.666 1.174 1.00 65.56 176 LYS A O 1
ATOM 1322 N N . SER A 1 177 ? 2.053 7.137 0.721 1.00 63.62 177 SER A N 1
ATOM 1323 C CA . SER A 1 177 ? 2.989 8.097 0.151 1.00 63.62 177 SER A CA 1
ATOM 1324 C C . SER A 1 177 ? 2.710 8.374 -1.318 1.00 63.62 177 SER A C 1
ATOM 1326 O O . SER A 1 177 ? 2.140 7.566 -2.047 1.00 63.62 177 SER A O 1
ATOM 1328 N N . GLN A 1 178 ? 3.226 9.511 -1.772 1.00 73.69 178 GLN A N 1
ATOM 1329 C CA . GLN A 1 178 ? 3.418 9.783 -3.187 1.00 73.69 178 GLN A CA 1
ATOM 1330 C C . GLN A 1 178 ? 4.161 8.606 -3.841 1.00 73.69 178 GLN A C 1
ATOM 1332 O O . GLN A 1 178 ? 5.072 8.028 -3.237 1.00 73.69 178 GLN A O 1
ATOM 1337 N N . ARG A 1 179 ? 3.745 8.233 -5.053 1.00 88.75 179 ARG A N 1
ATOM 1338 C CA . ARG A 1 179 ? 4.409 7.180 -5.826 1.00 88.75 179 ARG A CA 1
ATOM 1339 C C . ARG A 1 179 ? 5.853 7.572 -6.106 1.00 88.75 179 ARG A C 1
ATOM 1341 O O . ARG A 1 179 ? 6.131 8.737 -6.392 1.00 88.75 179 ARG A O 1
ATOM 1348 N N . SER A 1 180 ? 6.748 6.597 -6.094 1.00 92.00 180 SER A N 1
ATOM 1349 C CA . SER A 1 180 ? 8.146 6.831 -6.440 1.00 92.00 180 SER A CA 1
ATOM 1350 C C . SER A 1 180 ? 8.307 6.935 -7.948 1.00 92.00 180 SER A C 1
ATOM 1352 O O . SER A 1 180 ? 7.813 6.087 -8.692 1.00 92.00 180 SER A O 1
ATOM 1354 N N . GLU A 1 181 ? 8.987 7.983 -8.402 1.00 95.44 181 GLU A N 1
ATOM 1355 C CA . GLU A 1 181 ? 9.177 8.254 -9.823 1.00 95.44 181 GLU A CA 1
ATOM 1356 C C . GLU A 1 181 ? 10.410 7.534 -10.377 1.00 95.44 181 GLU A C 1
ATOM 1358 O O . GLU A 1 181 ? 11.531 7.733 -9.915 1.00 95.44 181 GLU A O 1
ATOM 1363 N N . ALA A 1 182 ? 10.194 6.746 -11.425 1.00 94.81 182 ALA A N 1
ATOM 1364 C CA . ALA A 1 182 ? 11.225 6.166 -12.263 1.00 94.81 182 ALA A CA 1
ATOM 1365 C C . ALA A 1 182 ? 11.224 6.859 -13.630 1.00 94.81 182 ALA A C 1
ATOM 1367 O O . ALA A 1 182 ? 10.181 6.998 -14.278 1.00 94.81 182 ALA A O 1
ATOM 1368 N N . VAL A 1 183 ? 12.400 7.276 -14.098 1.00 93.88 183 VAL A N 1
ATOM 1369 C CA . VAL A 1 183 ? 12.540 7.999 -15.364 1.00 93.88 183 VAL A CA 1
ATOM 1370 C C . VAL A 1 183 ? 13.324 7.159 -16.362 1.00 93.88 183 VAL A C 1
ATOM 1372 O O . VAL A 1 183 ? 14.415 6.668 -16.075 1.00 93.88 183 VAL A O 1
ATOM 1375 N N . VAL A 1 184 ? 12.775 7.030 -17.567 1.00 93.38 184 VAL A N 1
ATOM 1376 C CA . VAL A 1 184 ? 13.475 6.477 -18.727 1.00 93.38 184 VAL A CA 1
ATOM 1377 C C . VAL A 1 184 ? 13.774 7.610 -19.694 1.00 93.38 184 VAL A C 1
ATOM 1379 O O . VAL A 1 184 ? 12.856 8.186 -20.282 1.00 93.38 184 VAL A O 1
ATOM 1382 N N . THR A 1 185 ? 15.054 7.929 -19.866 1.00 92.38 185 THR A N 1
ATOM 1383 C CA . THR A 1 185 ? 15.508 9.025 -20.735 1.00 92.38 185 THR A CA 1
ATOM 1384 C C . THR A 1 185 ? 16.131 8.508 -22.026 1.00 92.38 185 THR A C 1
ATOM 1386 O O . THR A 1 185 ? 16.696 7.417 -22.064 1.00 92.38 185 THR A O 1
ATOM 1389 N N . ILE A 1 186 ? 16.038 9.297 -23.099 1.00 89.00 186 ILE A N 1
ATOM 1390 C CA . ILE A 1 186 ? 16.774 9.025 -24.338 1.00 89.00 186 ILE A CA 1
ATOM 1391 C C . ILE A 1 186 ? 18.084 9.802 -24.280 1.00 89.00 186 ILE A C 1
ATOM 1393 O O . ILE A 1 186 ? 18.079 11.032 -24.345 1.00 89.00 186 ILE A O 1
ATOM 1397 N N . ASN A 1 187 ? 19.201 9.090 -24.192 1.00 84.56 187 ASN A N 1
ATOM 1398 C CA . ASN A 1 187 ? 20.528 9.677 -24.241 1.00 84.56 187 ASN A CA 1
ATOM 1399 C C . ASN A 1 187 ? 21.117 9.496 -25.645 1.00 84.56 187 ASN A C 1
ATOM 1401 O O . ASN A 1 187 ? 21.446 8.386 -26.050 1.00 84.56 187 ASN A O 1
ATOM 1405 N N . ARG A 1 188 ? 21.245 10.597 -26.394 1.00 75.69 188 ARG A N 1
ATOM 1406 C CA . ARG A 1 188 ? 21.762 10.582 -27.774 1.00 75.69 188 ARG A CA 1
ATOM 1407 C C . ARG A 1 188 ? 23.285 10.453 -27.850 1.00 75.69 188 ARG A C 1
ATOM 1409 O O . ARG A 1 188 ? 23.790 10.023 -28.879 1.00 75.69 188 ARG A O 1
ATOM 1416 N N . THR A 1 189 ? 24.008 10.812 -26.793 1.00 72.00 189 THR A N 1
ATOM 1417 C CA . THR A 1 189 ? 25.479 10.796 -26.756 1.00 72.00 189 THR A CA 1
ATOM 1418 C C . THR A 1 189 ? 26.057 9.415 -26.462 1.00 72.00 189 THR A C 1
ATOM 1420 O O . THR A 1 189 ? 27.215 9.171 -26.779 1.00 72.00 189 THR A O 1
ATOM 1423 N N . LEU A 1 190 ? 25.262 8.498 -25.903 1.00 65.69 190 LEU A N 1
ATOM 1424 C CA . LEU A 1 190 ? 25.661 7.101 -25.681 1.00 65.69 190 LEU A CA 1
ATOM 1425 C C . LEU A 1 190 ? 25.441 6.205 -26.912 1.00 65.69 190 LEU A C 1
ATOM 1427 O O . LEU A 1 190 ? 25.743 5.014 -26.859 1.00 65.69 190 LEU A O 1
ATOM 1431 N N . CYS A 1 191 ? 24.908 6.746 -28.013 1.00 65.69 191 CYS A N 1
ATOM 1432 C CA . CYS A 1 191 ? 24.525 5.938 -29.166 1.00 65.69 191 CYS A CA 1
ATOM 1433 C C . CYS A 1 191 ? 25.644 5.807 -30.190 1.00 65.69 191 CYS A C 1
ATOM 1435 O O . CYS A 1 191 ? 26.255 6.815 -30.553 1.00 65.69 191 CYS A O 1
ATOM 1437 N N . PRO A 1 192 ? 25.882 4.593 -30.721 1.00 67.00 192 PRO A N 1
ATOM 1438 C CA . PRO A 1 192 ? 26.775 4.431 -31.852 1.00 67.00 192 PRO A CA 1
ATOM 1439 C C . PRO A 1 192 ? 26.199 5.209 -33.038 1.00 67.00 192 PRO A C 1
ATOM 1441 O O . PRO A 1 192 ? 25.075 4.967 -33.484 1.00 67.00 192 PRO A O 1
ATOM 1444 N N . ILE A 1 193 ? 26.965 6.177 -33.536 1.00 68.88 193 ILE A N 1
ATOM 1445 C CA . ILE A 1 193 ? 26.601 6.933 -34.731 1.00 68.88 193 ILE A CA 1
ATOM 1446 C C . ILE A 1 193 ? 26.751 5.990 -35.926 1.00 68.88 193 ILE A C 1
ATOM 1448 O O . ILE A 1 193 ? 27.863 5.637 -36.318 1.00 68.88 193 ILE A O 1
ATOM 1452 N N . VAL A 1 194 ? 25.630 5.573 -36.514 1.00 66.75 194 VAL A N 1
ATOM 1453 C CA . VAL A 1 194 ? 25.636 4.826 -37.775 1.00 66.75 194 VAL A CA 1
ATOM 1454 C C . VAL A 1 194 ? 25.744 5.829 -38.920 1.00 66.75 194 VAL A C 1
ATOM 1456 O O . VAL A 1 194 ? 24.748 6.388 -39.376 1.00 66.75 194 VAL A O 1
ATOM 1459 N N . THR A 1 195 ? 26.964 6.081 -39.389 1.00 71.69 195 THR A N 1
ATOM 1460 C CA . THR A 1 195 ? 27.189 6.914 -40.578 1.00 71.69 195 THR A CA 1
ATOM 1461 C C . THR A 1 195 ? 27.006 6.068 -41.835 1.00 71.69 195 THR A C 1
ATOM 1463 O O . THR A 1 195 ? 27.873 5.272 -42.194 1.00 71.69 195 THR A O 1
ATOM 1466 N N . ILE A 1 196 ? 25.890 6.251 -42.541 1.00 71.12 196 ILE A N 1
ATOM 1467 C CA . ILE A 1 196 ? 25.680 5.640 -43.858 1.00 71.12 196 ILE A CA 1
ATOM 1468 C C . ILE A 1 196 ? 26.479 6.449 -44.891 1.00 71.12 196 ILE A C 1
ATOM 1470 O O . ILE A 1 196 ? 26.067 7.538 -45.285 1.00 71.12 196 ILE A O 1
ATOM 1474 N N . LYS A 1 197 ? 27.621 5.926 -45.359 1.00 64.44 197 LYS A N 1
ATOM 1475 C CA . LYS A 1 197 ? 28.253 6.433 -46.588 1.00 64.44 197 LYS A CA 1
ATOM 1476 C C . LYS A 1 197 ? 27.484 5.876 -47.785 1.00 64.44 197 LYS A C 1
ATOM 1478 O O . LYS A 1 197 ? 27.563 4.679 -48.054 1.00 64.44 197 LYS A O 1
ATOM 1483 N N . ARG A 1 198 ? 26.749 6.730 -48.505 1.00 69.06 198 ARG A N 1
ATOM 1484 C CA . ARG A 1 198 ? 26.293 6.389 -49.861 1.00 69.06 198 ARG A CA 1
ATOM 1485 C C . ARG A 1 198 ? 27.536 6.181 -50.734 1.00 69.06 198 ARG A C 1
ATOM 1487 O O . ARG A 1 198 ? 28.401 7.056 -50.756 1.00 69.06 198 ARG A O 1
ATOM 1494 N N . ARG A 1 199 ? 27.634 5.002 -51.353 1.00 69.75 199 ARG A N 1
ATOM 1495 C CA . ARG A 1 199 ? 28.562 4.737 -52.459 1.00 69.75 199 ARG A CA 1
ATOM 1496 C C . ARG A 1 199 ? 27.974 5.283 -53.748 1.00 69.75 199 ARG A C 1
ATOM 1498 O O . ARG A 1 199 ? 26.727 5.250 -53.855 1.00 69.75 199 ARG A O 1
#

Mean predicted aligned error: 14.11 Å

Nearest PDB structures (foldseek):
  9flw-assembly1_A  TM=5.564E-01  e=3.819E-04  Aureispira sp. CCB-QB1
  9fly-assembly1_A  TM=5.555E-01  e=1.622E-03  Aureispira sp. CCB-QB1
  6dlf-assembly1_B  TM=3.884E-01  e=6.948E-05  Homo sapiens
  9flv-assembly1_A  TM=5.872E-01  e=1.462E-03  Aureispira sp. CCB-QB1
  9fls-assembly1_A  TM=5.535E-01  e=2.145E-02  Aureispira sp. CCB-QB1

Secondary structure (DSSP, 8-state):
---------------------PPP--PPPPEEEEEEEEETTEEEEEEEEE-SSEEEESSSEEEEEETTEEEEEEEESSEEEEEEEE-TTS--EEEEEEEE--SS--PPPEE--EEE-TTPPPPPEEEE--TTEEEEEESSSSSPPEEESS-SEE--SSSEEEEEEEEETTT-PBPSSPPEEEEEEE-STTS--------

Foldseek 3Di:
DDDDDDDDDDDDDDDDDDPPDPDPPPPDPWDKDWDWAADPLFTKIKIKTFAQFDKDKPDADWDDPDNGIIIGIDGGAQDKMWIWTAHPVNPDIDIDIDHRHPPDAWDAWDKEAEEAADPDFADKIFTHTDPQKFKWKFQDQPPGDTPDPRHRIDGDRDFHKMWIWIAHNVHRRIHPDGTDIYGYHHDHVPDDDDDDDDD